Protein AF-A0A8C4GJL9-F1 (afdb_monomer_lite)

Secondary structure (DSSP, 8-state):
-----EEEEEEEEEEEETTEEEEEEEEEEE---S-EEEE-TT--EEE--TT-S-S-GGGEEEEEEETTEEEEEEEETTEE-TTSTTGGGEEE-TTS-EEE-S--GGG-EEEEEEETTEEEEEEEEEEEEEEE---GGGGSTT-EEEEEEEEE-SS-EEETTT-TT---EEE-TT--EE--SSEEEE-----------

Sequence (197 aa):
MTAIKNLKGVLLLTCLLLTGTYSCLFFIYSSSPLTETFVFPGVSTILPCTKLVSSDCSLIFWTFYKGGQVLYNLVNEGQVNADSDKASRMSITSNCFLSISDLRVEDAGSYVCLKQGDAITDVYLSLLTITSLSTITNLQPGGNLTLNCVLFTFYDAGSCKYSSGFNLNWANEDGTMLLKDILTIKLTKKTRQKFNK

Organism: Dicentrarchus labrax (NCBI:txid13489)

Structure (mmCIF, N/CA/C/O backbone):
data_AF-A0A8C4GJL9-F1
#
_entry.id   AF-A0A8C4GJL9-F1
#
loop_
_atom_site.group_PDB
_atom_site.id
_atom_site.type_symbol
_atom_site.label_atom_id
_atom_site.label_alt_id
_atom_site.label_comp_id
_atom_site.label_asym_id
_atom_site.label_entity_id
_atom_site.label_seq_id
_atom_site.pdbx_PDB_ins_code
_atom_site.Cartn_x
_atom_site.Cartn_y
_atom_site.Cartn_z
_atom_site.occupancy
_atom_site.B_iso_or_equiv
_atom_site.auth_seq_id
_atom_site.auth_comp_id
_atom_site.auth_asym_id
_atom_site.auth_atom_id
_atom_site.pdbx_PDB_model_num
ATOM 1 N N . MET A 1 1 ? 17.810 5.327 21.552 1.00 31.02 1 MET A N 1
ATOM 2 C CA . MET A 1 1 ? 17.431 5.808 20.208 1.00 31.02 1 MET A CA 1
ATOM 3 C C . MET A 1 1 ? 15.924 6.012 20.206 1.00 31.02 1 MET A C 1
ATOM 5 O O . MET A 1 1 ? 15.185 5.039 20.265 1.00 31.02 1 MET A O 1
ATOM 9 N N . THR A 1 2 ? 15.470 7.256 20.319 1.00 32.19 2 THR A N 1
ATOM 10 C CA . THR A 1 2 ? 14.049 7.608 20.457 1.00 32.19 2 THR A CA 1
ATOM 11 C C . THR A 1 2 ? 13.384 7.457 19.092 1.00 32.19 2 THR A C 1
ATOM 13 O O . THR A 1 2 ? 13.736 8.178 18.163 1.00 32.19 2 THR A O 1
ATOM 16 N N . ALA A 1 3 ? 12.479 6.491 18.937 1.00 41.44 3 ALA A N 1
ATOM 17 C CA . ALA A 1 3 ? 11.776 6.292 17.675 1.00 41.44 3 ALA A CA 1
ATOM 18 C C . ALA A 1 3 ? 10.871 7.507 17.403 1.00 41.44 3 ALA A C 1
ATOM 20 O O . ALA A 1 3 ? 9.948 7.784 18.174 1.00 41.44 3 ALA A O 1
ATOM 21 N N . ILE A 1 4 ? 11.170 8.263 16.344 1.00 47.09 4 ILE A N 1
ATOM 22 C CA . ILE A 1 4 ? 10.374 9.417 15.916 1.00 47.09 4 ILE A CA 1
ATOM 23 C C . ILE A 1 4 ? 9.014 8.887 15.448 1.00 47.09 4 ILE A C 1
ATOM 25 O O . ILE A 1 4 ? 8.935 8.103 14.505 1.00 47.09 4 ILE A O 1
ATOM 29 N N . LYS A 1 5 ? 7.944 9.282 16.143 1.00 52.97 5 LYS A N 1
ATOM 30 C CA . LYS A 1 5 ? 6.564 8.933 15.786 1.00 52.97 5 LYS A CA 1
ATOM 31 C C . LYS A 1 5 ? 6.067 9.939 14.755 1.00 52.97 5 LYS A C 1
ATOM 33 O O . LYS A 1 5 ? 5.919 11.113 15.078 1.00 52.97 5 LYS A O 1
ATOM 38 N N . ASN A 1 6 ? 5.800 9.487 13.536 1.00 54.09 6 ASN A N 1
ATOM 39 C CA . ASN A 1 6 ? 5.235 10.333 12.488 1.00 54.09 6 ASN A CA 1
ATOM 40 C C . ASN A 1 6 ? 3.714 10.158 12.458 1.00 54.09 6 ASN A C 1
ATOM 42 O O . ASN A 1 6 ? 3.219 9.030 12.522 1.00 54.09 6 ASN A O 1
ATOM 46 N N . LEU A 1 7 ? 2.971 11.265 12.373 1.00 53.62 7 LEU A N 1
ATOM 47 C CA . LEU A 1 7 ? 1.527 11.219 12.148 1.00 53.62 7 LEU A CA 1
ATOM 48 C C . LEU A 1 7 ? 1.280 10.690 10.733 1.00 53.62 7 LEU A C 1
ATOM 50 O O . LEU A 1 7 ? 1.748 11.288 9.765 1.00 53.62 7 LEU A O 1
ATOM 54 N N . LYS A 1 8 ? 0.575 9.566 10.614 1.00 63.66 8 LYS A N 1
ATOM 55 C CA . LYS A 1 8 ? 0.340 8.900 9.324 1.00 63.66 8 LYS A CA 1
ATOM 56 C C . LYS A 1 8 ? -1.128 8.900 8.906 1.00 63.66 8 LYS A C 1
ATOM 58 O O . LYS A 1 8 ? -1.404 8.765 7.723 1.00 63.66 8 LYS A O 1
ATOM 63 N N . GLY A 1 9 ? -2.061 9.100 9.837 1.00 58.16 9 GLY A N 1
ATOM 64 C CA . GLY A 1 9 ? -3.483 9.181 9.515 1.00 58.16 9 GLY A CA 1
ATOM 65 C C . GLY A 1 9 ? -4.304 9.878 10.593 1.00 58.16 9 GLY A C 1
ATOM 66 O O . GLY A 1 9 ? -3.967 9.833 11.778 1.00 58.16 9 GLY A O 1
ATOM 67 N N . VAL A 1 10 ? -5.391 10.516 10.161 1.00 56.09 10 VAL A N 1
ATOM 68 C CA . VAL A 1 10 ? -6.397 11.148 11.021 1.00 56.09 10 VAL A CA 1
ATOM 69 C C . VAL A 1 10 ? -7.742 10.517 10.697 1.00 56.09 10 VAL A C 1
ATOM 71 O O . VAL A 1 10 ? -8.150 10.507 9.537 1.00 56.09 10 VAL A O 1
ATOM 74 N N . LEU A 1 11 ? -8.431 10.002 11.710 1.00 59.06 11 LEU A N 1
ATOM 75 C CA . LEU A 1 11 ? -9.799 9.523 11.583 1.00 59.06 11 LEU A CA 1
ATOM 76 C C . LEU A 1 11 ? -10.746 10.495 12.287 1.00 59.06 11 LEU A C 1
ATOM 78 O O . LEU A 1 11 ? -10.607 10.757 13.481 1.00 59.06 11 LEU A O 1
ATOM 82 N N . LEU A 1 12 ? -11.724 11.001 11.540 1.00 54.28 12 LEU A N 1
ATOM 83 C CA . LEU A 1 12 ? -12.811 11.825 12.054 1.00 54.28 12 LEU A CA 1
ATOM 84 C C . LEU A 1 12 ? -14.050 10.939 12.227 1.00 54.28 12 LEU A C 1
ATOM 86 O O . LEU A 1 12 ? -14.688 10.581 11.239 1.00 54.28 12 LEU A O 1
ATOM 90 N N . LEU A 1 13 ? -14.402 10.573 13.461 1.00 55.44 13 LEU A N 1
ATOM 91 C CA . LEU A 1 13 ? -15.679 9.908 13.728 1.00 55.44 13 LEU A CA 1
ATOM 92 C C . LEU A 1 13 ? -16.730 10.961 14.079 1.00 55.44 13 LEU A C 1
ATOM 94 O O . LEU A 1 13 ? -16.714 11.514 15.178 1.00 55.44 13 LEU A O 1
ATOM 98 N N . THR A 1 14 ? -17.659 11.225 13.163 1.00 53.19 14 THR A N 1
ATOM 99 C CA . THR A 1 14 ? -18.826 12.070 13.429 1.00 53.19 14 THR A CA 1
ATOM 100 C C . THR A 1 14 ? -19.971 11.210 13.969 1.00 53.19 14 THR A C 1
ATOM 102 O O . THR A 1 14 ? -20.509 10.340 13.292 1.00 53.19 14 THR A O 1
ATOM 105 N N . CYS A 1 15 ? -20.354 11.437 15.222 1.00 52.09 15 CYS A N 1
ATOM 106 C CA . CYS A 1 15 ? -21.534 10.843 15.840 1.00 52.09 15 CYS A CA 1
ATOM 107 C C . CYS A 1 15 ? -22.660 11.881 15.887 1.00 52.09 15 CYS A C 1
ATOM 109 O O . CYS A 1 15 ? -22.545 12.917 16.546 1.00 52.09 15 CYS A O 1
ATOM 111 N N . LEU A 1 16 ? -23.772 11.597 15.207 1.00 44.94 16 LEU A N 1
ATOM 112 C CA . LEU A 1 16 ? -25.021 12.339 15.380 1.00 44.94 16 LEU A CA 1
ATOM 113 C C . LEU A 1 16 ? -25.715 11.849 16.651 1.00 44.94 16 LEU A C 1
ATOM 115 O O . LEU A 1 16 ? -26.208 10.724 16.702 1.00 44.94 16 LEU A O 1
ATOM 119 N N . LEU A 1 17 ? -25.759 12.698 17.674 1.00 50.06 17 LEU A N 1
ATOM 120 C CA . LEU A 1 17 ? -26.554 12.466 18.873 1.00 50.06 17 LEU A CA 1
ATOM 121 C C . LEU A 1 17 ? -27.772 13.383 18.874 1.00 50.06 17 LEU A C 1
ATOM 123 O O . LEU A 1 17 ? -27.761 14.460 18.281 1.00 50.06 17 LEU A O 1
ATOM 127 N N . LEU A 1 18 ? -28.812 12.986 19.612 1.00 42.53 18 LEU A N 1
ATOM 128 C CA . LEU A 1 18 ? -30.034 13.779 19.813 1.00 42.53 18 LEU A CA 1
ATOM 129 C C . LEU A 1 18 ? -29.753 15.205 20.336 1.00 42.53 18 LEU A C 1
ATOM 131 O O . LEU A 1 18 ? -30.598 16.083 20.205 1.00 42.53 18 LEU A O 1
ATOM 135 N N . THR A 1 19 ? -28.570 15.452 20.914 1.00 47.12 19 THR A N 1
ATOM 136 C CA . THR A 1 19 ? -28.146 16.754 21.457 1.00 47.12 19 THR A CA 1
ATOM 137 C C . THR A 1 19 ? -27.149 17.523 20.576 1.00 47.12 19 THR A C 1
ATOM 139 O O . THR A 1 19 ? -26.687 18.587 20.994 1.00 47.12 19 THR A O 1
ATOM 142 N N . GLY A 1 20 ? -26.807 17.014 19.386 1.00 48.94 20 GLY A N 1
ATOM 143 C CA . GLY A 1 20 ? -25.896 17.649 18.425 1.00 48.94 20 GLY A CA 1
ATOM 144 C C . GLY A 1 20 ? -24.928 16.674 17.741 1.00 48.94 20 GLY A C 1
ATOM 145 O O . GLY A 1 20 ? -24.858 15.493 18.079 1.00 48.94 20 GLY A O 1
ATOM 146 N N . THR A 1 21 ? -24.163 17.180 16.772 1.00 47.81 21 THR A N 1
ATOM 147 C CA . THR A 1 21 ? -23.063 16.454 16.119 1.00 47.81 21 THR A CA 1
ATOM 148 C C . THR A 1 21 ? -21.814 16.511 16.993 1.00 47.81 21 THR A C 1
ATOM 150 O O . THR A 1 21 ? -21.308 17.598 17.276 1.00 47.81 21 THR A O 1
ATOM 153 N N . TYR A 1 22 ? -21.299 15.357 17.399 1.00 52.09 22 TYR A N 1
ATOM 154 C CA . TYR A 1 22 ? -20.033 15.241 18.116 1.00 52.09 22 TYR A CA 1
ATOM 155 C C . TYR A 1 22 ? -19.003 14.625 17.184 1.00 52.09 22 TYR A C 1
ATOM 157 O O . TYR A 1 22 ? -19.292 13.644 16.506 1.00 52.09 22 TYR A O 1
ATOM 165 N N . SER A 1 23 ? -17.813 15.207 17.138 1.00 47.44 23 SER A N 1
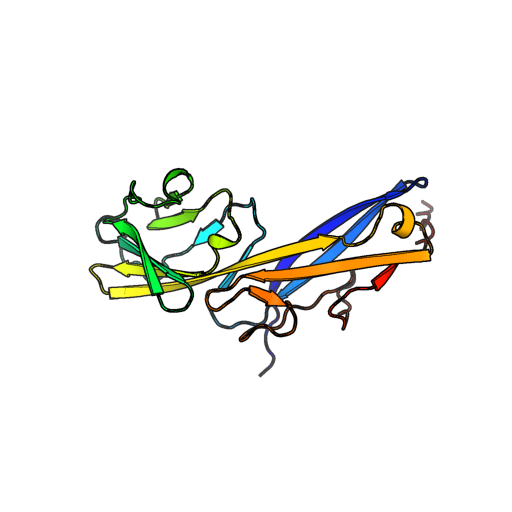ATOM 166 C CA . SER A 1 23 ? -16.697 14.654 16.387 1.00 47.44 23 SER A CA 1
ATOM 167 C C . SER A 1 23 ? -15.655 14.151 17.371 1.00 47.44 23 SER A C 1
ATOM 169 O O . SER A 1 23 ? -15.303 14.876 18.297 1.00 47.44 23 SER A O 1
ATOM 171 N N . CYS A 1 24 ? -15.179 12.925 17.188 1.00 54.16 24 CYS A N 1
ATOM 172 C CA . CYS A 1 24 ? -13.979 12.437 17.851 1.00 54.16 24 CYS A CA 1
ATOM 173 C C . CYS A 1 24 ? -12.870 12.346 16.807 1.00 54.16 24 CYS A C 1
ATOM 175 O O . CYS A 1 24 ? -12.999 11.608 15.827 1.00 54.16 24 CYS A O 1
ATOM 177 N N . LEU A 1 25 ? -11.799 13.112 17.011 1.00 53.53 25 LEU A N 1
ATOM 178 C CA . LEU A 1 25 ? -10.573 12.977 16.236 1.00 53.53 25 LEU A CA 1
ATOM 179 C C . LEU A 1 25 ? -9.686 11.912 16.873 1.00 53.53 25 LEU A C 1
ATOM 181 O O . LEU A 1 25 ? -9.328 12.013 18.047 1.00 53.53 25 LEU A O 1
ATOM 185 N N . PHE A 1 26 ? -9.313 10.914 16.078 1.00 56.38 26 PHE A N 1
ATOM 186 C CA . PHE A 1 26 ? -8.321 9.922 16.460 1.00 56.38 26 PHE A CA 1
ATOM 187 C C . PHE A 1 26 ? -7.114 10.015 15.543 1.00 56.38 26 PHE A C 1
ATOM 189 O O . PHE A 1 26 ? -7.230 9.968 14.316 1.00 56.38 26 PHE A O 1
ATOM 196 N N . PHE A 1 27 ? -5.948 10.132 16.164 1.00 58.38 27 PHE A N 1
ATOM 197 C CA . PHE A 1 27 ? -4.676 10.174 15.464 1.00 58.38 27 PHE A CA 1
ATOM 198 C C . PHE A 1 27 ? -4.004 8.815 15.472 1.00 58.38 27 PHE A C 1
ATOM 200 O O . PHE A 1 27 ? -4.066 8.074 16.456 1.00 58.38 27 PHE A O 1
ATOM 207 N N . ILE A 1 28 ? -3.340 8.527 14.359 1.00 58.25 28 ILE A N 1
ATOM 208 C CA . ILE A 1 28 ? -2.665 7.266 14.118 1.00 58.25 28 ILE A CA 1
ATOM 209 C C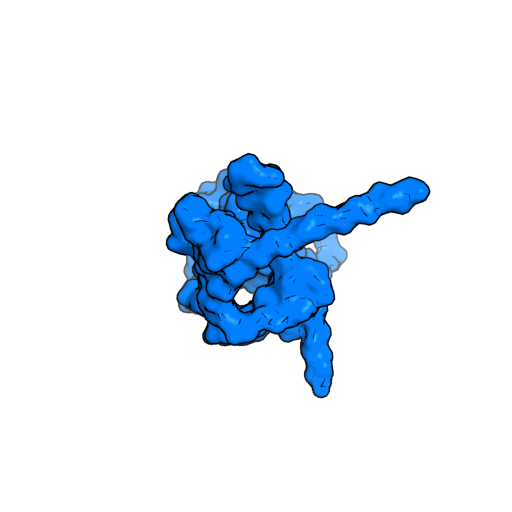 . ILE A 1 28 ? -1.208 7.556 13.787 1.00 58.25 28 ILE A C 1
ATOM 211 O O . ILE A 1 28 ? -0.892 8.250 12.814 1.00 58.25 28 ILE A O 1
ATOM 215 N N . TYR A 1 29 ? -0.324 7.014 14.617 1.00 58.59 29 TYR A N 1
ATOM 216 C CA . TYR A 1 29 ? 1.116 7.226 14.526 1.00 58.59 29 TYR A CA 1
ATOM 217 C C . TYR A 1 29 ? 1.836 5.924 14.194 1.00 58.59 29 TYR A C 1
ATOM 219 O O . TYR A 1 29 ? 1.485 4.878 14.741 1.00 58.59 29 TYR A O 1
ATOM 227 N N . SER A 1 30 ? 2.874 6.008 13.358 1.00 55.72 30 SER A N 1
ATOM 228 C CA . SER A 1 30 ? 3.825 4.914 13.128 1.00 55.72 30 SER A CA 1
ATOM 229 C C . SER A 1 30 ? 5.250 5.349 13.474 1.00 55.72 30 SER A C 1
ATOM 231 O O . SER A 1 30 ? 5.587 6.537 13.448 1.00 55.72 30 SER A O 1
ATOM 233 N N . SER A 1 31 ? 6.092 4.377 13.819 1.00 53.50 31 SER A N 1
ATOM 234 C CA . SER A 1 31 ? 7.498 4.583 14.181 1.00 53.50 31 SER A CA 1
ATOM 235 C C . SER A 1 31 ? 8.442 3.694 13.360 1.00 53.50 31 SER A C 1
ATOM 237 O O . SER A 1 31 ? 9.427 3.188 13.898 1.00 53.50 31 SER A O 1
ATOM 239 N N . SER A 1 32 ? 8.111 3.441 12.089 1.00 52.84 32 SER A N 1
ATOM 240 C CA . SER A 1 32 ? 8.874 2.560 11.198 1.00 52.84 32 SER A CA 1
ATOM 241 C C . SER A 1 32 ? 9.970 3.309 10.414 1.00 52.84 32 SER A C 1
ATOM 243 O O . SER A 1 32 ? 9.768 4.465 10.030 1.00 52.84 32 SER A O 1
ATOM 245 N N . PRO A 1 33 ? 11.140 2.678 10.177 1.00 48.16 33 PRO A N 1
ATOM 246 C CA . PRO A 1 33 ? 12.242 3.258 9.402 1.00 48.16 33 PRO A CA 1
ATOM 247 C C . PRO A 1 33 ? 12.167 2.971 7.888 1.00 48.16 33 PRO A C 1
ATOM 249 O O . PRO A 1 33 ? 13.004 3.471 7.141 1.00 48.16 33 PRO A O 1
ATOM 252 N N . LEU A 1 34 ? 11.210 2.153 7.431 1.00 57.72 34 LEU A N 1
ATOM 253 C CA . LEU A 1 34 ? 11.029 1.787 6.022 1.00 57.72 34 LEU A CA 1
ATOM 254 C C . LEU A 1 34 ? 10.235 2.860 5.253 1.00 57.72 34 LEU A C 1
ATOM 256 O O . LEU A 1 34 ? 9.502 3.653 5.850 1.00 57.72 34 LEU A O 1
ATOM 260 N N . THR A 1 35 ? 10.338 2.867 3.918 1.00 66.12 35 THR A N 1
ATOM 261 C CA . THR A 1 35 ? 9.448 3.612 3.004 1.00 66.12 35 THR A CA 1
ATOM 262 C C . THR A 1 35 ? 8.041 3.009 3.030 1.00 66.12 35 THR A C 1
ATOM 264 O O . THR A 1 35 ? 7.584 2.363 2.090 1.00 66.12 35 THR A O 1
ATOM 267 N N . GLU A 1 36 ? 7.364 3.198 4.160 1.00 69.75 36 GLU A N 1
ATOM 268 C CA . GLU A 1 36 ? 6.029 2.688 4.441 1.00 69.75 36 GLU A CA 1
ATOM 269 C C . GLU A 1 36 ? 4.961 3.764 4.260 1.00 69.75 36 GLU A C 1
ATOM 271 O O . GLU A 1 36 ? 5.013 4.867 4.838 1.00 69.75 36 GLU A O 1
ATOM 276 N N . THR A 1 37 ? 3.947 3.390 3.487 1.00 71.31 37 THR A N 1
ATOM 277 C CA . THR A 1 37 ? 2.762 4.201 3.227 1.00 71.31 37 THR A CA 1
ATOM 278 C C . THR A 1 37 ? 1.565 3.539 3.898 1.00 71.31 37 THR A C 1
ATOM 280 O O . THR A 1 37 ? 1.224 2.405 3.570 1.00 71.31 37 THR A O 1
ATOM 283 N N . PHE A 1 38 ? 0.946 4.249 4.845 1.00 70.31 38 PHE A N 1
ATOM 284 C CA . PHE A 1 38 ? -0.284 3.831 5.520 1.00 70.31 38 PHE A CA 1
ATOM 285 C C . PHE A 1 38 ? -1.452 4.609 4.940 1.00 70.31 38 PHE A C 1
ATOM 287 O O . PHE A 1 38 ? -1.436 5.839 4.945 1.00 70.31 38 PHE A O 1
ATOM 294 N N . VAL A 1 39 ? -2.456 3.896 4.450 1.00 76.62 39 VAL A N 1
ATOM 295 C CA . VAL A 1 39 ? -3.607 4.494 3.769 1.00 76.62 39 VAL A CA 1
ATOM 296 C C . VAL A 1 39 ? -4.886 3.752 4.127 1.00 76.62 39 VAL A C 1
ATOM 298 O O . VAL A 1 39 ? -4.863 2.585 4.513 1.00 76.62 39 VAL A O 1
ATOM 301 N N . PHE A 1 40 ? -6.011 4.449 4.029 1.00 80.06 40 PHE A N 1
ATOM 302 C CA . PHE A 1 40 ? -7.330 3.848 4.203 1.00 80.06 40 PHE A CA 1
ATOM 303 C C . PHE A 1 40 ? -7.833 3.291 2.864 1.00 80.06 40 PHE A C 1
ATOM 305 O O . PHE A 1 40 ? -7.497 3.850 1.821 1.00 80.06 40 PHE A O 1
ATOM 312 N N . PRO A 1 41 ? -8.652 2.229 2.847 1.00 83.56 41 PRO A N 1
ATOM 313 C CA . PRO A 1 41 ? -9.327 1.815 1.623 1.00 83.56 41 PRO A CA 1
ATOM 314 C C . PRO A 1 41 ? -10.168 2.942 1.007 1.00 83.56 41 PRO A C 1
ATOM 316 O O . PRO A 1 41 ? -10.665 3.820 1.715 1.00 83.56 41 PRO A O 1
ATOM 319 N N . GLY A 1 42 ? -10.334 2.905 -0.312 1.00 85.31 42 GLY A N 1
ATOM 320 C CA . GLY A 1 42 ? -11.086 3.880 -1.102 1.00 85.31 42 GLY A CA 1
ATOM 321 C C . GLY A 1 42 ? -10.338 5.185 -1.392 1.00 85.31 42 GLY A C 1
ATOM 322 O O . GLY A 1 42 ? -10.817 5.989 -2.189 1.00 85.31 42 GLY A O 1
ATOM 323 N N . VAL A 1 43 ? -9.164 5.416 -0.790 1.00 86.75 43 VAL A N 1
ATOM 324 C CA . VAL A 1 43 ? -8.325 6.586 -1.109 1.00 86.75 43 VAL A CA 1
ATOM 325 C C . VAL A 1 43 ? -7.354 6.276 -2.250 1.00 86.75 43 VAL A C 1
ATOM 327 O O . VAL A 1 43 ? -7.132 5.117 -2.598 1.00 86.75 43 VAL A O 1
ATOM 330 N N . SER A 1 44 ? -6.750 7.320 -2.816 1.00 90.19 44 SER A N 1
ATOM 331 C CA . SER A 1 44 ? -5.671 7.202 -3.803 1.00 90.19 44 SER A CA 1
ATOM 332 C C . SER A 1 44 ? -4.315 7.490 -3.163 1.00 90.19 44 SER A C 1
ATOM 334 O O . SER A 1 44 ? -4.220 8.292 -2.233 1.00 90.19 44 SER A O 1
ATOM 336 N N . THR A 1 45 ? -3.254 6.875 -3.680 1.00 89.88 45 THR A N 1
ATOM 337 C CA . THR A 1 45 ? -1.876 7.104 -3.231 1.00 89.88 45 THR A CA 1
ATOM 338 C C . THR A 1 45 ? -0.900 7.150 -4.401 1.00 89.88 45 THR A C 1
ATOM 340 O O . THR A 1 45 ? -1.187 6.634 -5.481 1.00 89.88 45 THR A O 1
ATOM 343 N N . ILE A 1 46 ? 0.271 7.742 -4.168 1.00 92.62 46 ILE A N 1
ATOM 344 C CA . ILE A 1 46 ? 1.388 7.771 -5.113 1.00 92.62 46 ILE A CA 1
ATOM 345 C C . ILE A 1 46 ? 2.594 7.124 -4.435 1.00 92.62 46 ILE A C 1
ATOM 347 O O . ILE A 1 46 ? 3.080 7.612 -3.414 1.00 92.62 46 ILE A O 1
ATOM 351 N N . LEU A 1 47 ? 3.078 6.027 -5.011 1.00 92.81 47 LEU A N 1
ATOM 352 C CA . LEU A 1 47 ? 4.248 5.296 -4.547 1.00 92.81 47 LEU A CA 1
ATOM 353 C C . LEU A 1 47 ? 5.492 5.840 -5.259 1.00 92.81 47 LEU A C 1
ATOM 355 O O . LEU A 1 47 ? 5.575 5.785 -6.492 1.00 92.81 47 LEU A O 1
ATOM 359 N N . PRO A 1 48 ? 6.456 6.397 -4.512 1.00 90.56 48 PRO A N 1
ATOM 360 C CA . PRO A 1 48 ? 7.587 7.072 -5.118 1.00 90.56 48 PRO A CA 1
ATOM 361 C C . PRO A 1 48 ? 8.637 6.069 -5.609 1.00 90.56 48 PRO A C 1
ATOM 363 O O . PRO A 1 48 ? 8.884 5.044 -4.978 1.00 90.56 48 PRO A O 1
ATOM 366 N N . CYS A 1 49 ? 9.317 6.419 -6.700 1.00 89.75 49 CYS A N 1
ATOM 367 C CA . CYS A 1 49 ? 10.518 5.736 -7.176 1.00 89.75 49 CYS A CA 1
ATOM 368 C C . CYS A 1 49 ? 11.692 6.723 -7.094 1.00 89.75 49 CYS A C 1
ATOM 370 O O . CYS A 1 49 ? 11.934 7.511 -8.002 1.00 89.75 49 CYS A O 1
ATOM 372 N N . THR A 1 50 ? 12.356 6.790 -5.938 1.00 78.69 50 THR A N 1
ATOM 373 C CA . THR A 1 50 ? 13.148 7.971 -5.533 1.00 78.69 50 THR A CA 1
ATOM 374 C C . THR A 1 50 ? 14.593 7.981 -6.020 1.00 78.69 50 THR A C 1
ATOM 376 O O . THR A 1 50 ? 15.240 9.022 -5.955 1.00 78.69 50 THR A O 1
ATOM 379 N N . LYS A 1 51 ? 15.116 6.857 -6.521 1.00 75.50 51 LYS A N 1
ATOM 380 C CA . LYS A 1 51 ? 16.508 6.750 -7.008 1.00 75.50 51 LYS A CA 1
ATOM 381 C C . LYS A 1 51 ? 16.637 6.902 -8.527 1.00 75.50 51 LYS A C 1
ATOM 383 O O . LYS A 1 51 ? 17.574 6.391 -9.139 1.00 75.50 51 LYS A O 1
ATOM 388 N N . LEU A 1 52 ? 15.677 7.583 -9.143 1.00 72.69 52 LEU A N 1
ATOM 389 C CA . LEU A 1 52 ? 15.691 7.877 -10.569 1.00 72.69 52 LEU A CA 1
ATOM 390 C C . LEU A 1 52 ? 16.761 8.918 -10.902 1.00 72.69 52 LEU A C 1
ATOM 392 O O . LEU A 1 52 ? 16.878 9.949 -10.249 1.00 72.69 52 LEU A O 1
ATOM 396 N N . VAL A 1 53 ? 17.523 8.636 -11.959 1.00 66.38 53 VAL A N 1
ATOM 397 C CA . VAL A 1 53 ? 18.538 9.551 -12.514 1.00 66.38 53 VAL A CA 1
ATOM 398 C C . VAL A 1 53 ? 17.984 10.327 -13.722 1.00 66.38 53 VAL A C 1
ATOM 400 O O . VAL A 1 53 ? 18.555 11.331 -14.126 1.00 66.38 53 VAL A O 1
ATOM 403 N N . SER A 1 54 ? 16.861 9.880 -14.296 1.00 71.19 54 SER A N 1
ATOM 404 C CA . SER A 1 54 ? 16.207 10.464 -15.475 1.00 71.19 54 SER A CA 1
ATOM 405 C C . SER A 1 54 ? 14.684 10.405 -15.321 1.00 71.19 54 SER A C 1
ATOM 407 O O . SER A 1 54 ? 14.178 9.516 -14.636 1.00 71.19 54 SER A O 1
ATOM 409 N N . SER A 1 55 ? 13.971 11.333 -15.967 1.00 72.81 55 SER A N 1
ATOM 410 C CA . SER A 1 55 ? 12.502 11.372 -16.061 1.00 72.81 55 SER A CA 1
ATOM 411 C C . SER A 1 55 ? 11.935 10.480 -17.173 1.00 72.81 55 SER A C 1
ATOM 413 O O . SER A 1 55 ? 10.727 10.464 -17.384 1.00 72.81 55 SER A O 1
ATOM 415 N N . ASP A 1 56 ? 12.788 9.773 -17.919 1.00 84.38 56 ASP A N 1
ATOM 416 C CA . ASP A 1 56 ? 12.339 8.787 -18.898 1.00 84.38 56 ASP A CA 1
ATOM 417 C C . ASP A 1 56 ? 11.887 7.497 -18.197 1.00 84.38 56 ASP A C 1
ATOM 419 O O . ASP A 1 56 ? 12.693 6.771 -17.606 1.00 84.38 56 ASP A O 1
ATOM 423 N N . CYS A 1 57 ? 10.585 7.221 -18.275 1.00 89.94 57 CYS A N 1
ATOM 424 C CA . CYS A 1 57 ? 9.975 6.046 -17.667 1.00 89.94 57 CYS A CA 1
ATOM 425 C C . CYS A 1 57 ? 10.103 4.781 -18.525 1.00 89.94 57 CYS A C 1
ATOM 427 O O . CYS A 1 57 ? 9.754 3.713 -18.028 1.00 89.94 57 CYS A O 1
ATOM 429 N N . SER A 1 58 ? 10.637 4.857 -19.752 1.00 90.38 58 SER A N 1
ATOM 430 C CA . SER A 1 58 ? 10.800 3.704 -20.659 1.00 90.38 58 SER A CA 1
ATOM 431 C C . SER A 1 58 ? 11.639 2.568 -20.066 1.00 90.38 58 SER A C 1
ATOM 433 O O . SER A 1 58 ? 11.523 1.418 -20.464 1.00 90.38 58 SER A O 1
ATOM 435 N N . LEU A 1 59 ? 12.473 2.868 -19.071 1.00 89.19 59 LEU A N 1
ATOM 436 C CA . LEU A 1 59 ? 13.324 1.889 -18.395 1.00 89.19 59 LEU A CA 1
ATOM 437 C C . LEU A 1 59 ? 12.738 1.380 -17.075 1.00 89.19 59 LEU A C 1
ATOM 439 O O . LEU A 1 59 ? 13.414 0.624 -16.369 1.00 89.19 59 LEU A O 1
ATOM 443 N N . ILE A 1 60 ? 11.537 1.836 -16.711 1.00 91.50 60 ILE A N 1
ATOM 444 C CA . ILE A 1 60 ? 10.946 1.635 -15.391 1.00 91.50 60 ILE A CA 1
ATOM 445 C C . ILE A 1 60 ? 9.919 0.523 -15.404 1.00 91.50 60 ILE A C 1
ATOM 447 O O . ILE A 1 60 ? 8.988 0.500 -16.208 1.00 91.50 60 ILE A O 1
ATOM 451 N N . PHE A 1 61 ? 10.079 -0.365 -14.433 1.00 93.12 61 PHE A N 1
ATOM 452 C CA . PHE A 1 61 ? 9.193 -1.483 -14.181 1.00 93.12 61 PHE A CA 1
ATOM 453 C C . PHE A 1 61 ? 8.685 -1.407 -12.748 1.00 93.12 61 PHE A C 1
ATOM 455 O O . PHE A 1 61 ? 9.384 -0.924 -11.853 1.00 93.12 61 PHE A O 1
ATOM 462 N N . TRP A 1 62 ? 7.478 -1.915 -12.529 1.00 94.50 62 TRP A N 1
ATOM 463 C CA . TRP A 1 62 ? 6.939 -2.114 -11.190 1.00 94.50 62 TRP A CA 1
ATOM 464 C C . TRP A 1 62 ? 6.487 -3.552 -11.017 1.00 94.50 62 TRP A C 1
ATOM 466 O O . TRP A 1 62 ? 5.684 -4.056 -11.806 1.00 94.50 62 TRP A O 1
ATOM 476 N N . THR A 1 63 ? 6.943 -4.179 -9.940 1.00 93.56 63 THR A N 1
ATOM 477 C CA . THR A 1 63 ? 6.543 -5.535 -9.562 1.00 93.56 63 THR A CA 1
ATOM 478 C C . THR A 1 63 ? 5.869 -5.508 -8.199 1.00 93.56 63 THR A C 1
ATOM 480 O O . THR A 1 63 ? 6.322 -4.825 -7.278 1.00 93.56 63 THR A O 1
ATOM 483 N N . PHE A 1 64 ? 4.769 -6.249 -8.077 1.00 93.38 64 PHE A N 1
ATOM 484 C CA . PHE A 1 64 ? 4.016 -6.388 -6.836 1.00 93.38 64 PHE A CA 1
ATOM 485 C C . PHE A 1 64 ? 4.251 -7.745 -6.184 1.00 93.38 64 PHE A C 1
ATOM 487 O O . PHE A 1 64 ? 4.133 -8.792 -6.831 1.00 93.38 64 PHE A O 1
ATOM 494 N N . TYR A 1 65 ? 4.510 -7.709 -4.881 1.00 90.00 65 TYR A N 1
ATOM 495 C CA . TYR A 1 65 ? 4.728 -8.878 -4.047 1.00 90.00 65 TYR A CA 1
ATOM 496 C C . TYR A 1 65 ? 3.737 -8.913 -2.888 1.00 90.00 65 TYR A C 1
ATOM 498 O O . TYR A 1 65 ? 3.447 -7.890 -2.258 1.00 90.00 65 TYR A O 1
ATOM 506 N N . LYS A 1 66 ? 3.289 -10.121 -2.540 1.00 86.19 66 LYS A N 1
ATOM 507 C CA . LYS A 1 66 ? 2.472 -10.375 -1.347 1.00 86.19 66 LYS A CA 1
ATOM 508 C C . LYS A 1 66 ? 2.813 -11.729 -0.749 1.00 86.19 66 LYS A C 1
ATOM 510 O O . LYS A 1 66 ? 2.929 -12.704 -1.486 1.00 86.19 66 LYS A O 1
ATOM 515 N N . GLY A 1 67 ? 2.999 -11.795 0.569 1.00 80.62 67 GLY A N 1
ATOM 516 C CA . GLY A 1 67 ? 3.321 -13.047 1.261 1.00 80.62 67 GLY A CA 1
ATOM 517 C C . GLY A 1 67 ? 4.561 -13.758 0.701 1.00 80.62 67 GLY A C 1
ATOM 518 O O . GLY A 1 67 ? 4.604 -14.983 0.669 1.00 80.62 67 GLY A O 1
ATOM 519 N N . GLY A 1 68 ? 5.540 -13.004 0.185 1.00 71.69 68 GLY A N 1
ATOM 520 C CA . GLY A 1 68 ? 6.746 -13.557 -0.447 1.00 71.69 68 GLY A CA 1
ATOM 521 C C . GLY A 1 68 ? 6.565 -14.099 -1.872 1.00 71.69 68 GLY A C 1
ATOM 522 O O . GLY A 1 68 ? 7.532 -14.591 -2.448 1.00 71.69 68 GLY A O 1
ATOM 523 N N . GLN A 1 69 ? 5.373 -14.001 -2.463 1.00 79.06 69 GLN A N 1
ATOM 524 C CA . GLN A 1 69 ? 5.119 -14.397 -3.849 1.00 79.06 69 GLN A CA 1
ATOM 525 C C . GLN A 1 69 ? 5.171 -13.179 -4.777 1.00 79.06 69 GLN A C 1
ATOM 527 O O . GLN A 1 69 ? 4.579 -12.140 -4.471 1.00 79.06 69 GLN A O 1
ATOM 532 N N . VAL A 1 70 ? 5.863 -13.318 -5.915 1.00 79.06 70 VAL A N 1
ATOM 533 C CA . VAL A 1 70 ? 5.732 -12.388 -7.048 1.00 79.06 70 VAL A CA 1
ATOM 534 C C . VAL A 1 70 ? 4.347 -12.617 -7.616 1.00 79.06 70 VAL A C 1
ATOM 536 O O . VAL A 1 70 ? 4.076 -13.701 -8.132 1.00 79.06 70 VAL A O 1
ATOM 539 N N . LEU A 1 71 ? 3.471 -11.627 -7.500 1.00 73.69 71 LEU A N 1
ATOM 540 C CA . LEU A 1 71 ? 2.128 -11.784 -8.027 1.00 73.69 71 LEU A CA 1
ATOM 541 C C . LEU A 1 71 ? 2.044 -11.250 -9.453 1.00 73.69 71 LEU A C 1
ATOM 543 O O . LEU A 1 71 ? 1.599 -12.012 -10.298 1.00 73.69 71 LEU A O 1
ATOM 547 N N . TYR A 1 72 ? 2.531 -10.041 -9.776 1.00 70.75 72 TYR A N 1
ATOM 548 C CA . TYR A 1 72 ? 2.415 -9.497 -11.144 1.00 70.75 72 TYR A CA 1
ATOM 549 C C . TYR A 1 72 ? 3.428 -8.376 -11.459 1.00 70.75 72 TYR A C 1
ATOM 551 O O . TYR A 1 72 ? 3.793 -7.592 -10.577 1.00 70.75 72 TYR A O 1
ATOM 559 N N . ASN A 1 73 ? 3.812 -8.252 -12.740 1.00 86.25 73 ASN A N 1
ATOM 560 C CA . ASN A 1 73 ? 4.443 -7.049 -13.306 1.00 86.25 73 ASN A CA 1
ATOM 561 C C . ASN A 1 73 ? 3.348 -6.022 -13.619 1.00 86.25 73 ASN A C 1
ATOM 563 O O . ASN A 1 73 ? 2.608 -6.171 -14.594 1.00 86.25 73 ASN A O 1
ATOM 567 N N . LEU A 1 74 ? 3.228 -5.011 -12.762 1.00 93.56 74 LEU A N 1
ATOM 568 C CA . LEU A 1 74 ? 2.192 -3.979 -12.829 1.00 93.56 74 LEU A CA 1
ATOM 569 C C . LEU A 1 74 ? 2.456 -2.953 -13.928 1.00 93.56 74 LEU A C 1
ATOM 571 O O . LEU A 1 74 ? 1.523 -2.411 -14.513 1.00 93.56 74 LEU A O 1
ATOM 575 N N . VAL A 1 75 ? 3.729 -2.652 -14.170 1.00 93.94 75 VAL A N 1
ATOM 576 C CA . VAL A 1 75 ? 4.171 -1.643 -15.133 1.00 93.94 75 VAL A CA 1
ATOM 577 C C . VAL A 1 75 ? 5.382 -2.193 -15.861 1.00 93.94 75 VAL A C 1
ATOM 579 O O . VAL A 1 75 ? 6.317 -2.663 -15.211 1.00 93.94 75 VAL A O 1
ATOM 582 N N . ASN A 1 76 ? 5.369 -2.096 -17.186 1.00 93.25 76 ASN A N 1
ATOM 583 C CA . ASN A 1 76 ? 6.487 -2.437 -18.053 1.00 93.25 76 ASN A CA 1
ATOM 584 C C . ASN A 1 76 ? 6.859 -1.206 -18.873 1.00 93.25 76 ASN A C 1
ATOM 586 O O . ASN A 1 76 ? 5.994 -0.622 -19.522 1.00 93.25 76 ASN A O 1
ATOM 590 N N . GLU A 1 77 ? 8.128 -0.808 -18.821 1.00 92.25 77 GLU A N 1
ATOM 591 C CA . GLU A 1 77 ? 8.655 0.318 -19.605 1.00 92.25 77 GLU A CA 1
ATOM 592 C C . GLU A 1 77 ? 7.827 1.609 -19.441 1.00 92.25 77 GLU A C 1
ATOM 594 O O . GLU A 1 77 ? 7.522 2.331 -20.391 1.00 92.25 77 GLU A O 1
ATOM 599 N N . GLY A 1 78 ? 7.403 1.883 -18.204 1.00 91.69 78 GLY A N 1
ATOM 600 C CA . GLY A 1 78 ? 6.611 3.066 -17.859 1.00 91.69 78 GLY A CA 1
ATOM 601 C C . GLY A 1 78 ? 5.134 2.992 -18.251 1.00 91.69 78 GLY A C 1
ATOM 602 O O . GLY A 1 78 ? 4.403 3.957 -18.024 1.00 91.69 78 GLY A O 1
ATOM 603 N N . GLN A 1 79 ? 4.668 1.864 -18.788 1.00 94.56 79 GLN A N 1
ATOM 604 C CA . GLN A 1 79 ? 3.271 1.643 -19.154 1.00 94.56 79 GLN A CA 1
ATOM 605 C C . GLN A 1 79 ? 2.617 0.622 -18.228 1.00 94.56 79 GLN A C 1
ATOM 607 O O . GLN A 1 79 ? 3.176 -0.437 -17.950 1.00 94.56 79 GLN A O 1
ATOM 612 N N . VAL A 1 80 ? 1.418 0.944 -17.740 1.00 95.75 80 VAL A N 1
ATOM 613 C CA . VAL A 1 80 ? 0.631 0.021 -16.915 1.00 95.75 80 VAL A CA 1
ATOM 614 C C . VAL A 1 80 ? 0.278 -1.209 -17.745 1.00 95.75 80 VAL A C 1
ATOM 616 O O . VAL A 1 80 ? -0.227 -1.092 -18.861 1.00 95.75 80 VAL A O 1
ATOM 619 N N . ASN A 1 81 ? 0.536 -2.388 -17.190 1.00 94.12 81 ASN A N 1
ATOM 620 C CA . ASN A 1 81 ? 0.192 -3.650 -17.816 1.00 94.12 81 ASN A CA 1
ATOM 621 C C . ASN A 1 81 ? -1.330 -3.849 -17.785 1.00 94.12 81 ASN A C 1
ATOM 623 O O . ASN A 1 81 ? -1.916 -3.956 -16.708 1.00 94.12 81 ASN A O 1
ATOM 627 N N . ALA A 1 82 ? -1.956 -3.918 -18.961 1.00 92.25 82 ALA A N 1
ATOM 628 C CA . ALA A 1 82 ? -3.403 -4.061 -19.105 1.00 92.25 82 ALA A CA 1
ATOM 629 C C . ALA A 1 82 ? -3.952 -5.373 -18.516 1.00 92.25 82 ALA A C 1
ATOM 631 O O . ALA A 1 82 ? -5.115 -5.412 -18.122 1.00 92.25 82 ALA A O 1
ATOM 632 N N . ASP A 1 83 ? -3.115 -6.409 -18.404 1.00 90.19 83 ASP A N 1
ATOM 633 C CA . ASP A 1 83 ? -3.503 -7.707 -17.844 1.00 90.19 83 ASP A CA 1
ATOM 634 C C . ASP A 1 83 ? -3.522 -7.714 -16.307 1.00 90.19 83 ASP A C 1
ATOM 636 O O . ASP A 1 83 ? -3.960 -8.687 -15.690 1.00 90.19 83 ASP A O 1
ATOM 640 N N . SER A 1 84 ? -3.045 -6.646 -15.656 1.00 88.88 84 SER A N 1
ATOM 641 C CA . SER A 1 84 ? -3.150 -6.529 -14.204 1.00 88.88 84 SER A CA 1
ATOM 642 C C . SER A 1 84 ? -4.609 -6.347 -13.781 1.00 88.88 84 SER A C 1
ATOM 644 O O . SER A 1 84 ? -5.323 -5.472 -14.267 1.00 88.88 84 SER A O 1
ATOM 646 N N . ASP A 1 85 ? -5.013 -7.091 -12.754 1.00 88.44 85 ASP A N 1
ATOM 647 C CA . ASP A 1 85 ? -6.284 -6.948 -12.032 1.00 88.44 85 ASP A CA 1
ATOM 648 C C . ASP A 1 85 ? -6.540 -5.529 -11.479 1.00 88.44 85 ASP A C 1
ATOM 650 O O . ASP A 1 85 ? -7.675 -5.163 -11.165 1.00 88.44 85 ASP A O 1
ATOM 654 N N . LYS A 1 86 ? -5.486 -4.714 -11.370 1.00 89.75 86 LYS A N 1
ATOM 655 C CA . LYS A 1 86 ? -5.514 -3.341 -10.849 1.00 89.75 86 LYS A CA 1
ATOM 656 C C . LYS A 1 86 ? -5.313 -2.285 -11.937 1.00 89.75 86 LYS A C 1
ATOM 658 O O . LYS A 1 86 ? -5.347 -1.095 -11.618 1.00 89.75 86 LYS A O 1
ATOM 663 N N . ALA A 1 87 ? -5.136 -2.684 -13.200 1.00 93.81 87 ALA A N 1
ATOM 664 C CA . ALA A 1 87 ? -4.758 -1.796 -14.302 1.00 93.81 87 ALA A CA 1
ATOM 665 C C . ALA A 1 87 ? -5.682 -0.578 -14.435 1.00 93.81 87 ALA A C 1
ATOM 667 O O . ALA A 1 87 ? -5.211 0.550 -14.564 1.00 93.81 87 ALA A O 1
ATOM 668 N N . SER A 1 88 ? -6.998 -0.778 -14.306 1.00 96.19 88 SER A N 1
ATOM 669 C CA . SER A 1 88 ? -7.997 0.294 -14.435 1.00 96.19 88 SER A CA 1
ATOM 670 C C . SER A 1 88 ? -7.894 1.384 -13.363 1.00 96.19 88 SER A C 1
ATOM 672 O O . SER A 1 88 ? -8.507 2.440 -13.506 1.00 96.19 88 SER A O 1
ATOM 674 N N . ARG A 1 89 ? -7.168 1.125 -12.270 1.00 96.12 89 ARG A N 1
ATOM 675 C CA . ARG A 1 89 ? -6.973 2.043 -11.142 1.00 96.12 89 ARG A CA 1
ATOM 676 C C . ARG A 1 89 ? -5.549 2.590 -11.059 1.00 96.12 89 ARG A C 1
ATOM 678 O O . ARG A 1 89 ? -5.276 3.389 -10.159 1.00 96.12 89 ARG A O 1
ATOM 685 N N . MET A 1 90 ? -4.655 2.163 -11.951 1.00 95.50 90 MET A N 1
ATOM 686 C CA . MET A 1 90 ? -3.236 2.503 -11.928 1.00 95.50 90 MET A CA 1
ATOM 687 C C . MET A 1 90 ? -2.869 3.506 -13.017 1.00 95.50 90 MET A C 1
ATOM 689 O O . MET A 1 90 ? -3.412 3.494 -14.119 1.00 95.50 90 MET A O 1
ATOM 693 N N . SER A 1 91 ? -1.897 4.359 -12.718 1.00 95.75 91 SER A N 1
ATOM 694 C CA . SER A 1 91 ? -1.261 5.223 -13.708 1.00 95.75 91 SER A CA 1
ATOM 695 C C . SER A 1 91 ? 0.181 5.530 -13.324 1.00 95.75 91 SER A C 1
ATOM 697 O O . SER A 1 91 ? 0.564 5.459 -12.155 1.00 95.75 91 SER A O 1
ATOM 699 N N . ILE A 1 92 ? 0.992 5.880 -14.320 1.00 94.50 92 ILE A N 1
ATOM 700 C CA . ILE A 1 92 ? 2.343 6.393 -14.107 1.00 94.50 92 ILE A CA 1
ATOM 701 C C . ILE A 1 92 ? 2.319 7.916 -14.205 1.00 94.50 92 ILE A C 1
ATOM 703 O O . ILE A 1 92 ? 1.794 8.493 -15.156 1.00 94.50 92 ILE A O 1
ATOM 707 N N . THR A 1 93 ? 2.873 8.573 -13.190 1.00 93.00 93 THR A N 1
ATOM 708 C CA . THR A 1 93 ? 3.059 10.031 -13.191 1.00 93.00 93 THR A CA 1
ATOM 709 C C . THR A 1 93 ? 4.224 10.433 -14.101 1.00 93.00 93 THR A C 1
ATOM 711 O O . THR A 1 93 ? 5.074 9.611 -14.436 1.00 93.00 93 THR A O 1
ATOM 714 N N . SER A 1 94 ? 4.344 11.724 -14.428 1.00 88.94 94 SER A N 1
ATOM 715 C CA . SER A 1 94 ? 5.475 12.256 -15.211 1.00 88.94 94 SER A CA 1
ATOM 716 C C . SER A 1 94 ? 6.852 12.024 -14.574 1.00 88.94 94 SER A C 1
ATOM 718 O O . SER A 1 94 ? 7.862 12.109 -15.259 1.00 88.94 94 SER A O 1
ATOM 720 N N . ASN A 1 95 ? 6.896 11.741 -13.268 1.00 89.12 95 ASN A N 1
ATOM 721 C CA . ASN A 1 95 ? 8.118 11.436 -12.520 1.00 89.12 95 ASN A CA 1
ATOM 722 C C . ASN A 1 95 ? 8.321 9.920 -12.330 1.00 89.12 95 ASN A C 1
ATOM 724 O O . ASN A 1 95 ? 9.057 9.503 -11.441 1.00 89.12 95 ASN A O 1
ATOM 728 N N . CYS A 1 96 ? 7.624 9.089 -13.109 1.00 90.94 96 CYS A N 1
ATOM 729 C CA . CYS A 1 96 ? 7.663 7.625 -13.049 1.00 90.94 96 CYS A CA 1
ATOM 730 C C . CYS A 1 96 ? 7.198 7.011 -11.716 1.00 90.94 96 CYS A C 1
ATOM 732 O O . CYS A 1 96 ? 7.456 5.840 -11.430 1.00 90.94 96 CYS A O 1
ATOM 734 N N . PHE A 1 97 ? 6.496 7.788 -10.887 1.00 92.81 97 PHE A N 1
ATOM 735 C CA . PHE A 1 97 ? 5.869 7.276 -9.669 1.00 92.81 97 PHE A CA 1
ATOM 736 C C . PHE A 1 97 ? 4.583 6.540 -10.017 1.00 92.81 97 PHE A C 1
ATOM 738 O O . PHE A 1 97 ? 3.856 6.967 -10.921 1.00 92.81 97 PHE A O 1
ATOM 745 N N . LEU A 1 98 ? 4.295 5.477 -9.270 1.00 94.75 98 LEU A N 1
ATOM 746 C CA . LEU A 1 98 ? 3.098 4.673 -9.459 1.00 94.75 98 LEU A CA 1
ATOM 747 C C . LEU A 1 98 ? 1.939 5.280 -8.672 1.00 94.75 98 LEU A C 1
ATOM 749 O O . LEU A 1 98 ? 1.969 5.329 -7.446 1.00 94.75 98 LEU A O 1
ATOM 753 N N . SER A 1 99 ? 0.913 5.736 -9.376 1.00 95.25 99 SER A N 1
ATOM 754 C CA . SER A 1 99 ? -0.345 6.178 -8.785 1.00 95.25 99 SER A CA 1
ATOM 755 C C . SER A 1 99 ? -1.331 5.017 -8.762 1.00 95.25 99 SER A C 1
ATOM 757 O O . SER A 1 99 ? -1.523 4.344 -9.773 1.00 95.25 99 SER A O 1
ATOM 759 N N . ILE A 1 100 ? -1.976 4.802 -7.618 1.00 95.69 100 ILE A N 1
ATOM 760 C CA . ILE A 1 100 ? -3.022 3.793 -7.435 1.00 95.69 100 ILE A CA 1
ATOM 761 C C . ILE A 1 100 ? -4.232 4.488 -6.818 1.00 95.69 100 ILE A C 1
ATOM 763 O O . ILE A 1 100 ? -4.118 5.138 -5.778 1.00 95.69 100 ILE A O 1
ATOM 767 N N . SER A 1 101 ? -5.383 4.367 -7.469 1.00 95.44 101 SER A N 1
ATOM 768 C CA . SER A 1 101 ? -6.661 4.929 -7.021 1.00 95.44 101 SER A CA 1
ATOM 769 C C . SER A 1 101 ? -7.589 3.859 -6.449 1.00 95.44 101 SER A C 1
ATOM 771 O O . SER A 1 101 ? -7.359 2.673 -6.674 1.00 95.44 101 SER A O 1
ATOM 773 N N . ASP A 1 102 ? -8.623 4.270 -5.703 1.00 94.19 102 ASP A N 1
ATOM 774 C CA . ASP A 1 102 ? -9.631 3.369 -5.111 1.00 94.19 102 ASP A CA 1
ATOM 775 C C . ASP A 1 102 ? -8.985 2.145 -4.438 1.00 94.19 102 ASP A C 1
ATOM 777 O O . ASP A 1 102 ? -9.199 0.998 -4.827 1.00 94.19 102 ASP A O 1
ATOM 781 N N . LEU A 1 103 ? -8.074 2.403 -3.498 1.00 92.19 103 LEU A N 1
ATOM 782 C CA . LEU A 1 103 ? -7.281 1.361 -2.856 1.00 92.19 103 LEU A CA 1
ATOM 783 C C . LEU A 1 103 ? -8.145 0.338 -2.122 1.00 92.19 103 LEU A C 1
ATOM 785 O O . LEU A 1 103 ? -9.074 0.686 -1.392 1.00 92.19 103 LEU A O 1
ATOM 789 N N . ARG A 1 104 ? -7.776 -0.933 -2.233 1.00 92.50 104 ARG A N 1
ATOM 790 C CA . ARG A 1 104 ? -8.486 -2.049 -1.602 1.00 92.50 104 ARG A CA 1
ATOM 791 C C . ARG A 1 104 ? -7.546 -2.853 -0.727 1.00 92.50 104 ARG A C 1
ATOM 793 O O . ARG A 1 104 ? -6.344 -2.846 -0.957 1.00 92.50 104 ARG A O 1
ATOM 800 N N . VAL A 1 105 ? -8.067 -3.554 0.280 1.00 89.81 105 VAL A N 1
ATOM 801 C CA . VAL A 1 105 ? -7.247 -4.294 1.266 1.00 89.81 105 VAL A CA 1
ATOM 802 C C . VAL A 1 105 ? -6.291 -5.302 0.615 1.00 89.81 105 VAL A C 1
ATOM 804 O O . VAL A 1 105 ? -5.203 -5.562 1.130 1.00 89.81 105 VAL A O 1
ATOM 807 N N . GLU A 1 106 ? -6.645 -5.826 -0.555 1.00 90.50 106 GLU A N 1
ATOM 808 C CA . GLU A 1 106 ? -5.808 -6.691 -1.377 1.00 90.50 106 GLU A CA 1
ATOM 809 C C . GLU A 1 106 ? -4.579 -5.995 -1.983 1.00 90.50 106 GLU A C 1
ATOM 811 O O . GLU A 1 106 ? -3.590 -6.677 -2.269 1.00 90.50 106 GLU A O 1
ATOM 816 N N . ASP A 1 107 ? -4.607 -4.667 -2.111 1.00 91.69 107 ASP A N 1
ATOM 817 C CA . ASP A 1 107 ? -3.508 -3.834 -2.603 1.00 91.69 107 ASP A CA 1
ATOM 818 C C . ASP A 1 107 ? -2.376 -3.687 -1.582 1.00 91.69 107 ASP A C 1
ATOM 820 O O . ASP A 1 107 ? -1.291 -3.248 -1.960 1.00 91.69 107 ASP A O 1
ATOM 824 N N . ALA A 1 108 ? -2.583 -4.077 -0.319 1.00 90.44 108 ALA A N 1
ATOM 825 C CA . ALA A 1 108 ? -1.502 -4.143 0.658 1.00 90.44 108 ALA A CA 1
ATOM 826 C C . ALA A 1 108 ? -0.433 -5.160 0.217 1.00 90.44 108 ALA A C 1
ATOM 828 O O . ALA A 1 108 ? -0.750 -6.305 -0.131 1.00 90.44 108 ALA A O 1
ATOM 829 N N . GLY A 1 109 ? 0.830 -4.729 0.225 1.00 91.25 109 GLY A N 1
ATOM 830 C CA . GLY A 1 109 ? 1.960 -5.500 -0.291 1.00 91.25 109 GLY A CA 1
ATOM 831 C C . GLY A 1 109 ? 3.234 -4.678 -0.471 1.00 91.25 109 GLY A C 1
ATOM 832 O O . GLY A 1 109 ? 3.287 -3.503 -0.106 1.00 91.25 109 GLY A O 1
ATOM 833 N N . SER A 1 110 ? 4.262 -5.312 -1.031 1.00 91.25 110 SER A N 1
ATOM 834 C CA . SER A 1 110 ? 5.501 -4.644 -1.444 1.00 91.25 110 SER A CA 1
ATOM 835 C C . SER A 1 110 ? 5.416 -4.313 -2.932 1.00 91.25 110 SER A C 1
ATOM 837 O O . SER A 1 110 ? 5.032 -5.147 -3.755 1.00 91.25 110 SER A O 1
ATOM 839 N N . TYR A 1 111 ? 5.740 -3.068 -3.255 1.00 93.50 111 TYR A N 1
ATOM 840 C CA . TYR A 1 111 ? 5.815 -2.538 -4.606 1.00 93.50 111 TYR A CA 1
ATOM 841 C C . TYR A 1 111 ? 7.266 -2.169 -4.867 1.00 93.50 111 TYR A C 1
ATOM 843 O O . TYR A 1 111 ? 7.796 -1.222 -4.281 1.00 93.50 111 TYR A O 1
ATOM 851 N N . VAL A 1 112 ? 7.901 -2.920 -5.756 1.00 92.56 112 VAL A N 1
ATOM 852 C CA . VAL A 1 112 ? 9.304 -2.722 -6.099 1.00 92.56 112 VAL A CA 1
ATOM 853 C C . VAL A 1 112 ? 9.373 -1.984 -7.424 1.00 92.56 112 VAL A C 1
ATOM 855 O O . VAL A 1 112 ? 8.869 -2.469 -8.436 1.00 92.56 112 VAL A O 1
ATOM 858 N N . CYS A 1 113 ? 9.998 -0.810 -7.406 1.00 92.75 113 CYS A N 1
ATOM 859 C CA . CYS A 1 113 ? 10.386 -0.081 -8.602 1.00 92.75 113 CYS A CA 1
ATOM 860 C C . CYS A 1 113 ? 11.742 -0.602 -9.080 1.00 92.75 113 CYS A C 1
ATOM 862 O O . CYS A 1 113 ? 12.725 -0.582 -8.324 1.00 92.75 113 CYS A O 1
ATOM 864 N N . LEU A 1 114 ? 11.804 -1.025 -10.339 1.00 91.75 114 LEU A N 1
ATOM 865 C CA . LEU A 1 114 ? 13.019 -1.501 -10.984 1.00 91.75 114 LEU A CA 1
ATOM 866 C C . LEU A 1 114 ? 13.403 -0.596 -12.149 1.00 91.75 114 LEU A C 1
ATOM 868 O O . LEU A 1 114 ? 12.545 -0.034 -12.832 1.00 91.75 114 LEU A O 1
ATOM 872 N N . LYS A 1 115 ? 14.705 -0.513 -12.407 1.00 89.38 115 LYS A N 1
ATOM 873 C CA . LYS A 1 115 ? 15.270 0.098 -13.606 1.00 89.38 115 LYS A CA 1
ATOM 874 C C . LYS A 1 115 ? 16.104 -0.946 -14.332 1.00 89.38 115 LYS A C 1
ATOM 876 O O . LYS A 1 115 ? 17.076 -1.428 -13.767 1.00 89.38 115 LYS A O 1
ATOM 881 N N . GLN A 1 116 ? 15.734 -1.289 -15.567 1.00 83.62 116 GLN A N 1
ATOM 882 C CA . GLN A 1 116 ? 16.443 -2.308 -16.368 1.00 83.62 116 GLN A CA 1
ATOM 883 C C . GLN A 1 116 ? 16.655 -3.651 -15.629 1.00 83.62 116 GLN A C 1
ATOM 885 O O . GLN A 1 116 ? 17.654 -4.330 -15.835 1.00 83.62 116 GLN A O 1
ATOM 890 N N . GLY A 1 117 ? 15.712 -4.034 -14.761 1.00 81.00 117 GLY A N 1
ATOM 891 C CA . GLY A 1 117 ? 15.781 -5.264 -13.963 1.00 81.00 117 GLY A CA 1
ATOM 892 C C . GLY A 1 117 ? 16.415 -5.110 -12.576 1.00 81.00 117 GLY A C 1
ATOM 893 O O . GLY A 1 117 ? 16.223 -5.988 -11.739 1.00 81.00 117 GLY A O 1
ATOM 894 N N . ASP A 1 118 ? 17.075 -3.988 -12.282 1.00 88.44 118 ASP A N 1
ATOM 895 C CA . ASP A 1 118 ? 17.653 -3.730 -10.963 1.00 88.44 118 ASP A CA 1
ATOM 896 C C . ASP A 1 118 ? 16.656 -3.014 -10.050 1.00 88.44 118 ASP A C 1
ATOM 898 O O . ASP A 1 118 ? 16.121 -1.955 -10.391 1.00 88.44 118 ASP A O 1
ATOM 902 N N . ALA A 1 119 ? 16.421 -3.565 -8.858 1.00 90.00 119 ALA A N 1
ATOM 903 C CA . ALA A 1 119 ? 15.570 -2.940 -7.852 1.00 90.00 119 ALA A CA 1
ATOM 904 C C . ALA A 1 119 ? 16.213 -1.647 -7.324 1.00 90.00 119 ALA A C 1
ATOM 906 O O . ALA A 1 119 ? 17.288 -1.662 -6.718 1.00 90.00 119 ALA A O 1
ATOM 907 N N . ILE A 1 120 ? 15.530 -0.517 -7.511 1.00 90.56 120 ILE A N 1
ATOM 908 C CA . ILE A 1 120 ? 16.026 0.801 -7.091 1.00 90.56 120 ILE A CA 1
ATOM 909 C C . ILE A 1 120 ? 15.238 1.382 -5.916 1.00 90.56 120 ILE A C 1
ATOM 911 O O . ILE A 1 120 ? 15.785 2.159 -5.126 1.00 90.56 120 ILE A O 1
ATOM 915 N N . THR A 1 121 ? 13.967 1.019 -5.748 1.00 90.38 121 THR A N 1
ATOM 916 C CA . THR A 1 121 ? 13.138 1.439 -4.607 1.00 90.38 121 THR A CA 1
ATOM 917 C C . THR A 1 121 ? 12.154 0.333 -4.244 1.00 90.38 121 THR A C 1
ATOM 919 O O . THR A 1 121 ? 11.542 -0.249 -5.130 1.00 90.38 121 THR A O 1
ATOM 922 N N . ASP A 1 122 ? 11.995 0.066 -2.950 1.00 89.38 122 ASP A N 1
ATOM 923 C CA . ASP A 1 122 ? 10.993 -0.855 -2.407 1.00 89.38 122 ASP A CA 1
ATOM 924 C C . ASP A 1 122 ? 10.050 -0.061 -1.494 1.00 89.38 122 ASP A C 1
ATOM 926 O O . ASP A 1 122 ? 10.495 0.705 -0.625 1.00 89.38 122 ASP A O 1
ATOM 930 N N . VAL A 1 123 ? 8.750 -0.181 -1.745 1.00 90.06 123 VAL A N 1
ATOM 931 C CA . VAL A 1 123 ? 7.697 0.539 -1.033 1.00 90.06 123 VAL A CA 1
ATOM 932 C C . VAL A 1 123 ? 6.725 -0.466 -0.437 1.00 90.06 123 VAL A C 1
ATOM 934 O O . VAL A 1 123 ? 6.042 -1.195 -1.155 1.00 90.06 123 VAL A O 1
ATOM 937 N N . TYR A 1 124 ? 6.606 -0.451 0.887 1.00 87.69 124 TYR A N 1
ATOM 938 C CA . TYR A 1 124 ? 5.635 -1.272 1.602 1.00 87.69 124 TYR A CA 1
ATOM 939 C C . TYR A 1 124 ? 4.343 -0.475 1.762 1.00 87.69 124 TYR A C 1
ATOM 941 O O . TYR A 1 124 ? 4.273 0.507 2.511 1.00 87.69 124 TYR A O 1
ATOM 949 N N . LEU A 1 125 ? 3.310 -0.889 1.036 1.00 89.75 125 LEU A N 1
ATOM 950 C CA . LEU A 1 125 ? 1.976 -0.321 1.140 1.00 89.75 125 LEU A CA 1
ATOM 951 C C . LEU A 1 125 ? 1.176 -1.122 2.164 1.00 89.75 125 LEU A C 1
ATOM 953 O O . LEU A 1 125 ? 0.916 -2.310 1.966 1.00 89.75 125 LEU A O 1
ATOM 957 N N . SER A 1 126 ? 0.779 -0.464 3.250 1.00 85.88 126 SER A N 1
ATOM 958 C CA . SER A 1 126 ? -0.070 -1.055 4.283 1.00 85.88 126 SER A CA 1
ATOM 959 C C . SER A 1 126 ? -1.408 -0.332 4.335 1.00 85.88 126 SER A C 1
ATOM 961 O O . SER A 1 126 ? -1.468 0.901 4.302 1.00 85.88 126 SER A O 1
ATOM 963 N N . LEU A 1 127 ? -2.494 -1.097 4.418 1.00 85.69 127 LEU A N 1
ATOM 964 C CA . LEU A 1 127 ? -3.844 -0.549 4.459 1.00 85.69 127 LEU A CA 1
ATOM 965 C C . LEU A 1 127 ? -4.467 -0.736 5.825 1.00 85.69 127 LEU A C 1
ATOM 967 O O . LEU A 1 127 ? -4.450 -1.826 6.392 1.00 85.69 127 LEU A O 1
ATOM 971 N N . LEU A 1 128 ? -5.061 0.336 6.330 1.00 82.38 128 LEU A N 1
ATOM 972 C CA . LEU A 1 128 ? -5.677 0.368 7.639 1.00 82.38 128 LEU A CA 1
ATOM 973 C C . LEU A 1 128 ? -7.194 0.403 7.523 1.00 82.38 128 LEU A C 1
ATOM 975 O O . LEU A 1 128 ? -7.757 1.277 6.870 1.00 82.38 128 LEU A O 1
ATOM 979 N N . THR A 1 129 ? -7.860 -0.515 8.212 1.00 80.50 129 THR A N 1
ATOM 980 C CA . THR A 1 129 ? -9.318 -0.522 8.336 1.00 80.50 129 THR A CA 1
ATOM 981 C C . THR A 1 129 ? -9.719 -0.279 9.777 1.00 80.50 129 THR A C 1
ATOM 983 O O . THR A 1 129 ? -9.203 -0.908 10.703 1.00 80.50 129 THR A O 1
ATOM 986 N N . ILE A 1 130 ? -10.651 0.652 9.961 1.00 75.19 130 ILE A N 1
ATOM 987 C CA . ILE A 1 130 ? -11.241 0.957 11.258 1.00 75.19 130 ILE A CA 1
ATOM 988 C C . ILE A 1 130 ? -12.745 0.836 11.112 1.00 75.19 130 ILE A C 1
ATOM 990 O O . ILE A 1 130 ? -13.352 1.512 10.284 1.00 75.19 130 ILE A O 1
ATOM 994 N N . THR A 1 131 ? -13.345 -0.027 11.919 1.00 74.56 131 THR A N 1
ATOM 995 C CA . THR A 1 131 ? -14.789 -0.267 11.902 1.00 74.56 131 THR A CA 1
ATOM 996 C C . THR A 1 131 ? -15.367 -0.067 13.293 1.00 74.56 131 THR A C 1
ATOM 998 O O . THR A 1 131 ? -14.773 -0.469 14.292 1.00 74.56 131 THR A O 1
ATOM 1001 N N . SER A 1 132 ? -16.530 0.580 13.377 1.00 73.06 132 SER A N 1
ATOM 1002 C CA . SER A 1 132 ? -17.287 0.626 14.628 1.00 73.06 132 SER A CA 1
ATOM 1003 C C . SER A 1 132 ? -18.040 -0.685 14.794 1.00 73.06 132 SER A C 1
ATOM 1005 O O . SER A 1 132 ? -18.819 -1.064 13.922 1.00 73.06 132 SER A O 1
ATOM 1007 N N . LEU A 1 133 ? -17.843 -1.351 15.930 1.00 71.31 133 LEU A N 1
ATOM 1008 C CA . LEU A 1 133 ? -18.649 -2.509 16.328 1.00 71.31 133 LEU A CA 1
ATOM 1009 C C . LEU A 1 133 ? -19.833 -2.102 17.218 1.00 71.31 133 LEU A C 1
ATOM 1011 O O . LEU A 1 133 ? -20.587 -2.947 17.692 1.00 71.31 133 LEU A O 1
ATOM 1015 N N . SER A 1 134 ? -19.980 -0.806 17.499 1.00 66.50 134 SER A N 1
ATOM 1016 C CA . SER A 1 134 ? -21.012 -0.293 18.400 1.00 66.50 134 SER A CA 1
ATOM 1017 C C . SER A 1 134 ? -22.301 0.013 17.658 1.00 66.50 134 SER A C 1
ATOM 1019 O O . SER A 1 134 ? -22.289 0.678 16.624 1.00 66.50 134 SER A O 1
ATOM 1021 N N . THR A 1 135 ? -23.425 -0.417 18.226 1.00 61.72 135 THR A N 1
ATOM 1022 C CA . THR A 1 135 ? -24.759 -0.034 17.761 1.00 61.72 135 THR A CA 1
ATOM 1023 C C . THR A 1 135 ? -25.052 1.427 18.099 1.00 61.72 135 THR A C 1
ATOM 1025 O O . THR A 1 135 ? -24.507 1.979 19.054 1.00 61.72 135 THR A O 1
ATOM 1028 N N . ILE A 1 136 ? -25.973 2.052 17.358 1.00 55.97 136 ILE A N 1
ATOM 1029 C CA . ILE A 1 136 ? -26.404 3.449 17.569 1.00 55.97 136 ILE A CA 1
ATOM 1030 C C . ILE A 1 136 ? -26.821 3.714 19.029 1.00 55.97 136 ILE A C 1
ATOM 1032 O O . ILE A 1 136 ? -26.573 4.791 19.566 1.00 55.97 136 ILE A O 1
ATOM 1036 N N . THR A 1 137 ? -27.398 2.718 19.708 1.00 55.16 137 THR A N 1
ATOM 1037 C CA . THR A 1 137 ? -27.766 2.784 21.132 1.00 55.16 137 THR A CA 1
ATOM 1038 C C . THR A 1 137 ? -26.571 2.987 22.069 1.00 55.16 137 THR A C 1
ATOM 1040 O O . THR A 1 137 ? -26.702 3.686 23.072 1.00 55.16 137 THR A O 1
ATOM 1043 N N . ASN A 1 138 ? -25.396 2.455 21.727 1.00 55.84 138 ASN A N 1
ATOM 1044 C CA . ASN A 1 138 ? -24.167 2.593 22.514 1.00 55.84 138 ASN A CA 1
ATOM 1045 C C . ASN A 1 138 ? -23.470 3.944 22.310 1.00 55.84 138 ASN A C 1
ATOM 1047 O O . ASN A 1 138 ? -22.563 4.281 23.069 1.00 55.84 138 ASN A O 1
ATOM 1051 N N . LEU A 1 139 ? -23.905 4.732 21.321 1.00 58.34 139 LEU A N 1
ATOM 1052 C CA . LEU A 1 139 ? -23.359 6.060 21.047 1.00 58.34 139 LEU A CA 1
ATOM 1053 C C . LEU A 1 139 ? -23.962 7.152 21.952 1.00 58.34 139 LEU A C 1
ATOM 1055 O O . LEU A 1 139 ? -23.578 8.309 21.855 1.00 58.34 139 LEU A O 1
ATOM 1059 N N . GLN A 1 140 ? -24.880 6.826 22.865 1.00 59.16 140 GLN A N 1
ATOM 1060 C CA . GLN A 1 140 ? -25.440 7.807 23.803 1.00 59.16 140 GLN A CA 1
ATOM 1061 C C . GLN A 1 140 ? -24.415 8.280 24.852 1.00 59.16 140 GLN A C 1
ATOM 1063 O O . GLN A 1 140 ? -23.471 7.553 25.167 1.00 59.16 140 GLN A O 1
ATOM 1068 N N . PRO A 1 141 ? -24.601 9.468 25.464 1.00 55.47 141 PRO A N 1
ATOM 1069 C CA . PRO A 1 141 ? -23.770 9.908 26.580 1.00 55.47 141 PRO A CA 1
ATOM 1070 C C . PRO A 1 141 ? -23.748 8.878 27.720 1.00 55.47 141 PRO A C 1
ATOM 1072 O O . PRO A 1 141 ? -24.789 8.477 28.231 1.00 55.47 141 PRO A O 1
ATOM 1075 N N . GLY A 1 142 ? -22.553 8.465 28.132 1.00 58.78 142 GLY A N 1
ATOM 1076 C CA . GLY A 1 142 ? -22.306 7.396 29.100 1.00 58.78 142 GLY A CA 1
ATOM 1077 C C . GLY A 1 142 ? -22.173 6.004 28.477 1.00 58.78 142 GLY A C 1
ATOM 1078 O O . GLY A 1 142 ? -21.736 5.091 29.178 1.00 58.78 142 GLY A O 1
ATOM 1079 N N . GLY A 1 143 ? -22.502 5.864 27.192 1.00 61.28 143 GLY A N 1
ATOM 1080 C CA . GLY A 1 143 ? -22.312 4.666 26.389 1.00 61.28 143 GLY A CA 1
ATOM 1081 C C . GLY A 1 143 ? -20.857 4.452 25.981 1.00 61.28 143 GLY A C 1
ATOM 1082 O O . GLY A 1 143 ? -19.996 5.316 26.162 1.00 61.28 143 GLY A O 1
ATOM 1083 N N . ASN A 1 144 ? -20.598 3.259 25.461 1.00 64.25 144 ASN A N 1
ATOM 1084 C CA . ASN A 1 144 ? -19.274 2.761 25.139 1.00 64.25 144 ASN A CA 1
ATOM 1085 C C . ASN A 1 144 ? -19.119 2.658 23.620 1.00 64.25 144 ASN A C 1
ATOM 1087 O O . ASN A 1 144 ? -19.799 1.852 22.989 1.00 64.25 144 ASN A O 1
ATOM 1091 N N . LEU A 1 145 ? -18.202 3.434 23.045 1.00 66.38 145 LEU A N 1
ATOM 1092 C CA . LEU A 1 145 ? -17.772 3.254 21.660 1.00 66.38 145 LEU A CA 1
ATOM 1093 C C . LEU A 1 145 ? -16.666 2.205 21.622 1.00 66.38 145 LEU A C 1
ATOM 1095 O O . LEU A 1 145 ? -15.645 2.420 22.259 1.00 66.38 145 LEU A O 1
ATOM 1099 N N . THR A 1 146 ? -16.879 1.134 20.863 1.00 68.12 146 THR A N 1
ATOM 1100 C CA . THR A 1 146 ? -15.948 0.049 20.533 1.00 68.12 146 THR A CA 1
ATOM 1101 C C . THR A 1 146 ? -15.566 0.101 19.057 1.00 68.12 146 THR A C 1
ATOM 1103 O O . THR A 1 146 ? -16.422 -0.069 18.183 1.00 68.12 146 THR A O 1
ATOM 1106 N N . LEU A 1 147 ? -14.273 0.306 18.797 1.00 71.75 147 LEU A N 1
ATOM 1107 C CA . LEU A 1 147 ? -13.669 0.288 17.463 1.00 71.75 147 LEU A CA 1
ATOM 1108 C C . LEU A 1 147 ? -12.826 -0.974 17.271 1.00 71.75 147 LEU A C 1
ATOM 1110 O O . LEU A 1 147 ? -12.116 -1.394 18.186 1.00 71.75 147 LEU A O 1
ATOM 1114 N N . ASN A 1 148 ? -12.884 -1.539 16.071 1.00 74.69 148 ASN A N 1
ATOM 1115 C CA . ASN A 1 148 ? -12.006 -2.601 15.605 1.00 74.69 148 ASN A CA 1
ATOM 1116 C C . ASN A 1 148 ? -10.994 -2.037 14.604 1.00 74.69 148 ASN A C 1
ATOM 1118 O O . ASN A 1 148 ? -11.368 -1.263 13.721 1.00 74.69 148 ASN A O 1
ATOM 1122 N N . CYS A 1 149 ? -9.734 -2.440 14.749 1.00 77.62 149 CYS A N 1
ATOM 1123 C CA . CYS A 1 149 ? -8.608 -2.002 13.932 1.00 77.62 149 CYS A CA 1
ATOM 1124 C C . CYS A 1 149 ? -7.943 -3.219 13.302 1.00 77.62 149 CYS A C 1
ATOM 1126 O O . CYS A 1 149 ? -7.401 -4.061 14.021 1.00 77.62 149 CYS A O 1
ATOM 1128 N N . VAL A 1 150 ? -7.951 -3.293 11.974 1.00 81.81 150 VAL A N 1
ATOM 1129 C CA . VAL A 1 150 ? -7.215 -4.325 11.238 1.00 81.81 150 VAL A CA 1
ATOM 1130 C C . VAL A 1 150 ? -6.287 -3.642 10.261 1.00 81.81 150 VAL A C 1
ATOM 1132 O O . VAL A 1 150 ? -6.719 -2.796 9.470 1.00 81.81 150 VAL A O 1
ATOM 1135 N N . LEU A 1 151 ? -5.019 -4.023 10.315 1.00 83.75 151 LEU A N 1
ATOM 1136 C CA . LEU A 1 151 ? -4.024 -3.568 9.373 1.00 83.75 151 LEU A CA 1
ATOM 1137 C C . LEU A 1 151 ? -3.619 -4.710 8.444 1.00 83.75 151 LEU A C 1
ATOM 1139 O O . LEU A 1 151 ? -3.252 -5.796 8.884 1.00 83.75 151 LEU A O 1
ATOM 1143 N N . PHE A 1 152 ? -3.658 -4.412 7.155 1.00 85.69 152 PHE A N 1
ATOM 1144 C CA . PHE A 1 152 ? -3.229 -5.268 6.066 1.00 85.69 152 PHE A CA 1
ATOM 1145 C C . PHE A 1 152 ? -1.826 -4.854 5.641 1.00 85.69 152 PHE A C 1
ATOM 1147 O O . PHE A 1 152 ? -1.593 -3.685 5.328 1.00 85.69 152 PHE A O 1
ATOM 1154 N N . THR A 1 153 ? -0.900 -5.806 5.629 1.00 84.06 153 THR A N 1
ATOM 1155 C CA . THR A 1 153 ? 0.506 -5.582 5.282 1.00 84.06 153 THR A CA 1
ATOM 1156 C C . THR A 1 153 ? 0.951 -6.514 4.158 1.00 84.06 153 THR A C 1
ATOM 1158 O O . THR A 1 153 ? 0.167 -7.298 3.622 1.00 84.06 153 THR A O 1
ATOM 1161 N N . PHE A 1 154 ? 2.236 -6.436 3.812 1.00 83.69 154 PHE A N 1
ATOM 1162 C CA . PHE A 1 154 ? 2.882 -7.385 2.915 1.00 83.69 154 PHE A CA 1
ATOM 1163 C C . PHE A 1 154 ? 2.850 -8.836 3.409 1.00 83.69 154 PHE A C 1
ATOM 1165 O O . PHE A 1 154 ? 2.695 -9.742 2.588 1.00 83.69 154 PHE A O 1
ATOM 1172 N N . TYR A 1 155 ? 3.000 -9.054 4.717 1.00 78.06 155 TYR A N 1
ATOM 1173 C CA . TYR A 1 155 ? 3.082 -10.394 5.294 1.00 78.06 155 TYR A CA 1
ATOM 1174 C C . TYR A 1 155 ? 1.691 -10.986 5.493 1.00 78.06 155 TYR A C 1
ATOM 1176 O O . TYR A 1 155 ? 1.389 -12.062 4.981 1.00 78.06 155 TYR A O 1
ATOM 1184 N N . ASP A 1 156 ? 0.840 -10.261 6.207 1.00 74.69 156 ASP A N 1
ATOM 1185 C CA . ASP A 1 156 ? -0.490 -10.707 6.586 1.00 74.69 156 ASP A CA 1
ATOM 1186 C C . ASP A 1 156 ? -1.394 -9.536 7.006 1.00 74.69 1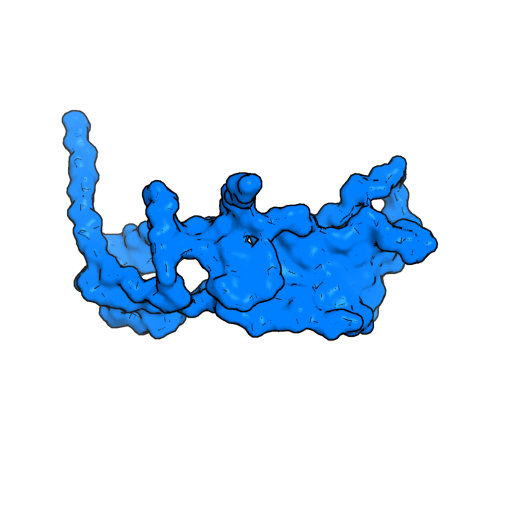56 ASP A C 1
ATOM 1188 O O . ASP A 1 156 ? -1.010 -8.358 7.015 1.00 74.69 156 ASP A O 1
ATOM 1192 N N . ALA A 1 157 ? -2.644 -9.886 7.305 1.00 80.38 157 ALA A N 1
ATOM 1193 C CA . ALA A 1 157 ? -3.589 -9.015 7.979 1.00 80.38 157 ALA A CA 1
ATOM 1194 C C . ALA A 1 157 ? -3.582 -9.333 9.476 1.00 80.38 157 ALA A C 1
ATOM 1196 O O . ALA A 1 157 ? -3.725 -10.492 9.864 1.00 80.38 157 ALA A O 1
ATOM 1197 N N . GLY A 1 158 ? -3.469 -8.307 10.315 1.00 72.50 158 GLY A N 1
ATOM 1198 C CA . GLY A 1 158 ? -3.349 -8.484 11.757 1.00 72.50 158 GLY A CA 1
ATOM 1199 C C . GLY A 1 158 ? -3.949 -7.343 12.568 1.00 72.50 158 GLY A C 1
ATOM 1200 O O . GLY A 1 158 ? -4.316 -6.285 12.051 1.00 72.50 158 GLY A O 1
ATOM 1201 N N . SER A 1 159 ? -4.042 -7.572 13.880 1.00 67.88 159 SER A N 1
ATOM 1202 C CA . SER A 1 159 ? -4.372 -6.510 14.832 1.00 67.88 159 SER A CA 1
ATOM 1203 C C . SER A 1 159 ? -3.284 -5.440 14.803 1.00 67.88 159 SER A C 1
ATOM 1205 O O . SER A 1 159 ? -2.099 -5.758 14.908 1.00 67.88 159 SER A O 1
ATOM 1207 N N . CYS A 1 160 ? -3.702 -4.173 14.768 1.00 68.81 160 CYS A N 1
ATOM 1208 C CA . CYS A 1 160 ? -2.823 -3.002 14.738 1.00 68.81 160 CYS A CA 1
ATOM 1209 C C . CYS A 1 160 ? -1.790 -2.953 15.889 1.00 68.81 160 CYS A C 1
ATOM 1211 O O . CYS A 1 160 ? -0.780 -2.257 15.776 1.00 68.81 160 CYS A O 1
ATOM 1213 N N . LYS A 1 161 ? -2.011 -3.689 16.990 1.00 59.31 161 LYS A N 1
ATOM 1214 C CA . LYS A 1 161 ? -1.103 -3.744 18.150 1.00 59.31 161 LYS A CA 1
ATOM 1215 C C . LYS A 1 161 ? 0.038 -4.760 18.018 1.00 59.31 161 LYS A C 1
ATOM 1217 O O . LYS A 1 161 ? 1.097 -4.539 18.598 1.00 59.31 161 LYS A O 1
ATOM 1222 N N . TYR A 1 162 ? -0.171 -5.867 17.304 1.00 56.03 162 TYR A N 1
ATOM 1223 C CA . TYR A 1 162 ? 0.754 -7.020 17.287 1.00 56.03 162 TYR A CA 1
ATOM 1224 C C . TYR A 1 162 ? 1.384 -7.293 15.929 1.00 56.03 162 TYR A C 1
ATOM 1226 O O . TYR A 1 162 ? 1.996 -8.331 15.699 1.00 56.03 162 TYR A O 1
ATOM 1234 N N . SER A 1 163 ? 1.237 -6.347 15.029 1.00 57.84 163 SER A N 1
ATOM 1235 C CA . SER A 1 163 ? 1.793 -6.412 13.701 1.00 57.84 163 SER A CA 1
ATOM 1236 C C . SER A 1 163 ? 3.325 -6.434 13.734 1.00 57.84 163 SER A C 1
ATOM 1238 O O . SER A 1 163 ? 3.970 -5.597 14.375 1.00 57.84 163 SER A O 1
ATOM 1240 N N . SER A 1 164 ? 3.921 -7.384 13.019 1.00 54.09 164 SER A N 1
ATOM 1241 C CA . SER A 1 164 ? 5.370 -7.519 12.908 1.00 54.09 164 SER A CA 1
ATOM 1242 C C . SER A 1 164 ? 5.972 -6.304 12.192 1.00 54.09 164 SER A C 1
ATOM 1244 O O . SER A 1 164 ? 5.889 -6.197 10.972 1.00 54.09 164 SER A O 1
ATOM 1246 N N . GLY A 1 165 ? 6.585 -5.390 12.953 1.00 55.38 165 GLY A N 1
ATOM 1247 C CA . GLY A 1 165 ? 7.427 -4.310 12.417 1.00 55.38 165 GLY A CA 1
ATOM 1248 C C . GLY A 1 165 ? 7.018 -2.877 12.771 1.00 55.38 165 GLY A C 1
ATOM 1249 O O . GLY A 1 165 ? 7.802 -1.960 12.537 1.00 55.38 165 GLY A O 1
ATOM 1250 N N . PHE A 1 166 ? 5.847 -2.645 13.372 1.00 58.19 166 PHE A N 1
ATOM 1251 C CA . PHE A 1 166 ? 5.391 -1.291 13.720 1.00 58.19 166 PHE A CA 1
ATOM 1252 C C . PHE A 1 166 ? 4.418 -1.289 14.904 1.00 58.19 166 PHE A C 1
ATOM 1254 O O . PHE A 1 166 ? 3.821 -2.301 15.257 1.00 58.19 166 PHE A O 1
ATOM 1261 N N . ASN A 1 167 ? 4.268 -0.121 15.530 1.00 58.94 167 ASN A N 1
ATOM 1262 C CA . ASN A 1 167 ? 3.408 0.079 16.691 1.00 58.94 167 ASN A CA 1
ATOM 1263 C C . ASN A 1 167 ? 2.387 1.183 16.385 1.00 58.94 167 ASN A C 1
ATOM 1265 O O . ASN A 1 167 ? 2.740 2.365 16.365 1.00 58.94 167 ASN A O 1
ATOM 1269 N N . LEU A 1 168 ? 1.141 0.784 16.124 1.00 64.62 168 LEU A N 1
ATOM 1270 C CA . LEU A 1 168 ? 0.018 1.697 15.935 1.00 64.62 168 LEU A CA 1
ATOM 1271 C C . LEU A 1 168 ? -0.669 1.927 17.275 1.00 64.62 168 LEU A C 1
ATOM 1273 O O . LEU A 1 168 ? -1.132 0.993 17.925 1.00 64.62 168 LEU A O 1
ATOM 1277 N N . ASN A 1 169 ? -0.758 3.194 17.666 1.00 65.19 169 ASN A N 1
ATOM 1278 C CA . ASN A 1 169 ? -1.458 3.596 18.875 1.00 65.19 169 ASN A CA 1
ATOM 1279 C C . ASN A 1 169 ? -2.557 4.582 18.541 1.00 65.19 169 ASN A C 1
ATOM 1281 O O . ASN A 1 169 ? -2.397 5.446 17.678 1.00 65.19 169 ASN A O 1
ATOM 1285 N N . TRP A 1 170 ? -3.624 4.487 19.316 1.00 66.44 170 TRP A N 1
ATOM 1286 C CA . TRP A 1 170 ? -4.671 5.480 19.344 1.00 66.44 170 TRP A CA 1
ATOM 1287 C C . TRP A 1 170 ? -4.278 6.634 20.254 1.00 66.44 170 TRP A C 1
ATOM 1289 O O . TRP A 1 170 ? -3.678 6.419 21.309 1.00 66.44 170 TRP A O 1
ATOM 1299 N N . ALA A 1 171 ? -4.662 7.847 19.884 1.00 63.53 171 ALA A N 1
ATOM 1300 C CA . ALA A 1 171 ? -4.544 9.007 20.752 1.00 63.53 171 ALA A CA 1
ATOM 1301 C C . ALA A 1 171 ? -5.840 9.819 20.755 1.00 63.53 171 ALA A C 1
ATOM 1303 O O . ALA A 1 171 ? -6.542 9.874 19.742 1.00 63.53 171 ALA A O 1
ATOM 1304 N N . ASN A 1 172 ? -6.134 10.439 21.897 1.00 62.16 172 ASN A N 1
ATOM 1305 C CA . ASN A 1 172 ? -7.173 11.460 22.015 1.00 62.16 172 ASN A CA 1
ATOM 1306 C C . ASN A 1 172 ? -6.803 12.718 21.209 1.00 62.16 172 ASN A C 1
ATOM 1308 O O . ASN A 1 172 ? -5.665 12.883 20.768 1.00 62.16 172 ASN A O 1
ATOM 1312 N N . GLU A 1 173 ? -7.753 13.651 21.092 1.00 62.28 173 GLU A N 1
ATOM 1313 C CA . GLU A 1 173 ? -7.550 14.949 20.425 1.00 62.28 173 GLU A CA 1
ATOM 1314 C C . GLU A 1 173 ? -6.372 15.751 21.007 1.00 62.28 173 GLU A C 1
ATOM 1316 O O . GLU A 1 173 ? -5.728 16.508 20.289 1.00 62.28 173 GLU A O 1
ATOM 1321 N N . ASP A 1 174 ? -6.079 15.576 22.300 1.00 65.94 174 ASP A N 1
ATOM 1322 C CA . ASP A 1 174 ? -4.971 16.223 23.016 1.00 65.94 174 ASP A CA 1
ATOM 1323 C C . ASP A 1 174 ? -3.627 15.476 22.886 1.00 65.94 174 ASP A C 1
ATOM 1325 O O . ASP A 1 174 ? -2.629 15.875 23.485 1.00 65.94 174 ASP A O 1
ATOM 1329 N N . GLY A 1 175 ? -3.588 14.386 22.112 1.00 63.12 175 GLY A N 1
ATOM 1330 C CA . GLY A 1 175 ? -2.399 13.565 21.894 1.00 63.12 175 GLY A CA 1
ATOM 1331 C C . GLY A 1 175 ? -2.113 12.540 22.996 1.00 63.12 175 GLY A C 1
ATOM 1332 O O . GLY A 1 175 ? -1.124 11.808 22.890 1.00 63.12 175 GLY A O 1
ATOM 1333 N N . THR A 1 176 ? -2.951 12.425 24.035 1.00 67.69 176 THR A N 1
ATOM 1334 C CA . THR A 1 176 ? -2.774 11.377 25.055 1.00 67.69 176 THR A CA 1
ATOM 1335 C C . THR A 1 176 ? -3.009 9.986 24.465 1.00 67.69 176 THR A C 1
ATOM 1337 O O . THR A 1 176 ? -4.053 9.707 23.876 1.00 67.69 176 THR A O 1
ATOM 1340 N N . MET A 1 177 ? -2.017 9.102 24.619 1.00 66.56 177 MET A N 1
ATOM 1341 C CA . MET A 1 177 ? -2.042 7.753 24.047 1.00 66.56 177 MET A CA 1
ATOM 1342 C C . MET A 1 177 ? -2.997 6.834 24.817 1.00 66.56 177 MET A C 1
ATOM 1344 O O . MET A 1 177 ? -2.991 6.796 26.048 1.00 66.56 177 MET A O 1
ATOM 1348 N N . LEU A 1 178 ? -3.778 6.045 24.085 1.00 65.31 178 LEU A N 1
ATOM 1349 C CA . LEU A 1 178 ? -4.734 5.083 24.620 1.00 65.31 178 LEU A CA 1
ATOM 1350 C C . LEU A 1 178 ? -4.190 3.657 24.440 1.00 65.31 178 LEU A C 1
ATOM 1352 O O . LEU A 1 178 ? -3.773 3.265 23.355 1.00 65.31 178 LEU A O 1
ATOM 1356 N N . LEU A 1 179 ? -4.203 2.867 25.514 1.00 56.78 179 LEU A N 1
ATOM 1357 C CA . LEU A 1 179 ? -3.438 1.613 25.632 1.00 56.78 179 LEU A CA 1
ATOM 1358 C C . LEU A 1 179 ? -4.194 0.322 25.229 1.00 56.78 179 LEU A C 1
ATOM 1360 O O . LEU A 1 179 ? -3.776 -0.768 25.625 1.00 56.78 179 LEU A O 1
ATOM 1364 N N . LYS A 1 180 ? -5.318 0.390 24.497 1.00 54.88 180 LYS A N 1
ATOM 1365 C CA . LYS A 1 180 ? -6.207 -0.779 24.295 1.00 54.88 180 LYS A CA 1
ATOM 1366 C C . LYS A 1 180 ? -6.467 -1.150 22.830 1.00 54.88 180 LYS A C 1
ATOM 1368 O O . LYS A 1 180 ? -6.651 -0.277 21.992 1.00 54.88 180 LYS A O 1
ATOM 1373 N N . ASP A 1 181 ? -6.535 -2.467 22.595 1.00 46.91 181 ASP A N 1
ATOM 1374 C CA . ASP A 1 181 ? -6.869 -3.149 21.328 1.00 46.91 181 ASP A CA 1
ATOM 1375 C C . ASP A 1 181 ? -8.284 -2.842 20.843 1.00 46.91 181 ASP A C 1
ATOM 1377 O O . ASP A 1 181 ? -8.528 -2.531 19.682 1.00 46.91 181 ASP A O 1
ATOM 1381 N N . ILE A 1 182 ? -9.206 -2.908 21.796 1.00 49.94 182 ILE A N 1
ATOM 1382 C CA . ILE A 1 182 ? -10.568 -2.432 21.694 1.00 49.94 182 ILE A CA 1
ATOM 1383 C C . ILE A 1 182 ? -10.608 -1.168 22.532 1.00 49.94 182 ILE A C 1
ATOM 1385 O O . ILE A 1 182 ? 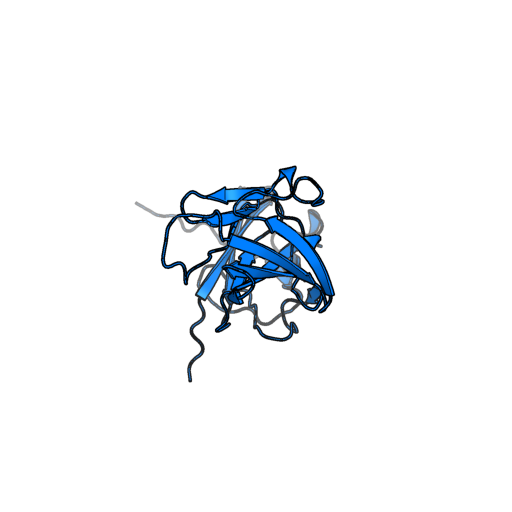-10.544 -1.198 23.768 1.00 49.94 182 ILE A O 1
ATOM 1389 N N . LEU A 1 183 ? -10.679 -0.035 21.849 1.00 51.78 183 LEU A N 1
ATOM 1390 C CA . LEU A 1 183 ? -11.013 1.208 22.507 1.00 51.78 183 LEU A CA 1
ATOM 1391 C C . LEU A 1 183 ? -12.466 1.129 22.907 1.00 51.78 183 LEU A C 1
ATOM 1393 O O . LEU A 1 183 ? -13.313 1.199 22.036 1.00 51.78 183 LEU A O 1
ATOM 1397 N N . THR A 1 184 ? -12.727 0.976 24.199 1.00 45.50 184 THR A N 1
ATOM 1398 C CA . THR A 1 184 ? -14.037 1.226 24.789 1.00 45.50 184 THR A CA 1
ATOM 1399 C C . THR A 1 184 ? -13.992 2.618 25.397 1.00 45.50 184 THR A C 1
ATOM 1401 O O . THR A 1 184 ? -13.480 2.795 26.506 1.00 45.50 184 THR A O 1
ATOM 1404 N N . ILE A 1 185 ? -14.459 3.618 24.656 1.00 51.97 185 ILE A N 1
ATOM 1405 C CA . ILE A 1 185 ? -14.469 5.007 25.121 1.00 51.97 185 ILE A CA 1
ATOM 1406 C C . ILE A 1 185 ? -15.840 5.302 25.699 1.00 51.97 185 ILE A C 1
ATOM 1408 O O . ILE A 1 185 ? -16.851 5.195 25.005 1.00 51.97 185 ILE A O 1
ATOM 1412 N N . LYS A 1 186 ? -15.863 5.694 26.974 1.00 43.34 186 LYS A N 1
ATOM 1413 C CA . LYS A 1 186 ? -17.078 6.193 27.607 1.00 43.34 186 LYS A CA 1
ATOM 1414 C C . LYS A 1 186 ? -17.355 7.588 27.063 1.00 43.34 186 LYS A C 1
ATOM 1416 O O . LYS A 1 186 ? -16.567 8.504 27.294 1.00 43.34 186 LYS A O 1
ATOM 1421 N N . LEU A 1 187 ? -18.467 7.755 26.360 1.00 41.78 187 LEU A N 1
ATOM 1422 C CA . LEU A 1 187 ? -18.866 9.040 25.794 1.00 41.78 187 LEU A CA 1
ATOM 1423 C C . LEU A 1 187 ? -19.288 9.984 26.922 1.00 41.78 187 LEU A C 1
ATOM 1425 O O . LEU A 1 187 ? -20.435 9.992 27.359 1.00 41.78 187 LEU A O 1
ATOM 1429 N N . THR A 1 188 ? -18.364 10.766 27.462 1.00 37.94 188 THR A N 1
ATOM 1430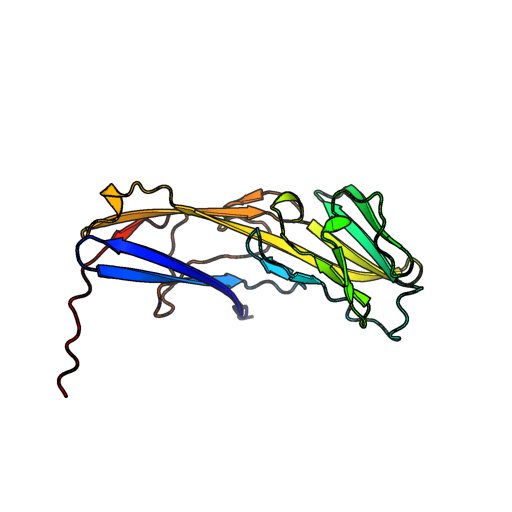 C CA . THR A 1 188 ? -18.686 11.770 28.478 1.00 37.94 188 THR A CA 1
ATOM 1431 C C . THR A 1 188 ? -19.256 13.025 27.815 1.00 37.94 188 THR A C 1
ATOM 1433 O O . THR A 1 188 ? -18.748 13.506 26.805 1.00 37.94 188 THR A O 1
ATOM 1436 N N . LYS A 1 189 ? -20.332 13.590 28.385 1.00 32.34 189 LYS A N 1
ATOM 1437 C CA . LYS A 1 189 ? -20.817 14.930 28.013 1.00 32.34 189 LYS A CA 1
ATOM 1438 C C . LYS A 1 189 ? -19.668 15.925 28.227 1.00 32.34 189 LYS A C 1
ATOM 1440 O O . LYS A 1 189 ? -19.411 16.299 29.368 1.00 32.34 189 LYS A O 1
ATOM 1445 N N . LYS A 1 190 ? -19.012 16.408 27.165 1.00 37.75 190 LYS A N 1
ATOM 1446 C CA . LYS A 1 190 ? -18.312 17.699 27.242 1.00 37.75 190 LYS A CA 1
ATOM 1447 C C . LYS A 1 190 ? -19.403 18.766 27.342 1.00 37.75 190 LYS A C 1
ATOM 1449 O O . LYS A 1 190 ? -20.139 19.022 26.388 1.00 37.75 190 LYS A O 1
ATOM 1454 N N . THR A 1 191 ? -19.583 19.322 28.535 1.00 27.83 191 THR A N 1
ATOM 1455 C CA . THR A 1 191 ? -20.389 20.525 28.756 1.00 27.83 191 THR A CA 1
ATOM 1456 C C . THR A 1 191 ? -19.874 21.615 27.822 1.00 27.83 191 THR A C 1
ATOM 1458 O O . THR A 1 191 ? -18.669 21.844 27.752 1.00 27.83 191 THR A O 1
ATOM 1461 N N . ARG A 1 192 ? -20.786 22.266 27.086 1.00 26.48 192 ARG A N 1
ATOM 1462 C CA . ARG A 1 192 ? -20.489 23.455 26.275 1.00 2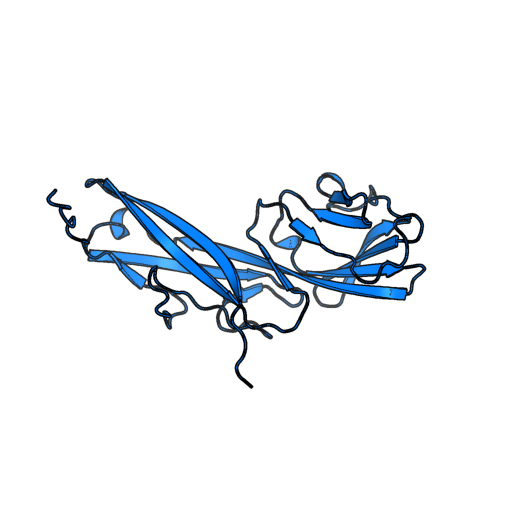6.48 192 ARG A CA 1
ATOM 1463 C C . ARG A 1 192 ? -19.615 24.401 27.102 1.00 26.48 192 ARG A C 1
ATOM 1465 O O . ARG A 1 192 ? -20.106 24.960 28.083 1.00 26.48 192 ARG A O 1
ATOM 1472 N N . GLN A 1 193 ? -18.359 24.607 26.713 1.00 24.73 193 GLN A N 1
ATOM 1473 C CA . GLN A 1 193 ? -17.656 25.804 27.148 1.00 24.73 193 GLN A CA 1
ATOM 1474 C C . GLN A 1 193 ? -18.354 26.973 26.453 1.00 24.73 193 GLN A C 1
ATOM 1476 O O . GLN A 1 193 ? -18.272 27.138 25.237 1.00 24.73 193 GLN A O 1
ATOM 1481 N N . LYS A 1 194 ? -19.143 27.730 27.223 1.00 23.78 194 LYS A N 1
ATOM 1482 C CA . LYS A 1 194 ? -19.584 29.062 26.818 1.00 23.78 194 LYS A CA 1
ATOM 1483 C C . LYS A 1 194 ? -18.323 29.905 26.653 1.00 23.78 194 LYS A C 1
ATOM 1485 O O . LYS A 1 194 ? -17.669 30.210 27.645 1.00 23.78 194 LYS A O 1
ATOM 1490 N N . PHE A 1 195 ? -18.016 30.305 25.425 1.00 23.36 195 PHE A N 1
ATOM 1491 C CA . PHE A 1 195 ? -17.239 31.517 25.212 1.00 23.36 195 PHE A CA 1
ATOM 1492 C C . PHE A 1 195 ? -18.158 32.683 25.577 1.00 23.36 195 PHE A C 1
ATOM 1494 O O . PHE A 1 195 ? -19.043 33.051 24.805 1.00 23.36 195 PHE A O 1
ATOM 1501 N N . ASN A 1 196 ? -18.025 33.191 26.802 1.00 24.48 196 ASN A N 1
ATOM 1502 C CA . ASN A 1 196 ? -18.522 34.525 27.101 1.00 24.48 196 ASN A CA 1
ATOM 1503 C C . ASN A 1 196 ? -17.573 35.517 26.423 1.00 24.48 196 ASN A C 1
ATOM 1505 O O . ASN A 1 196 ? -16.355 35.386 26.534 1.00 24.48 196 ASN A O 1
ATOM 1509 N N . LYS A 1 197 ? -18.187 36.418 25.661 1.00 28.08 197 LYS A N 1
ATOM 1510 C CA . LYS A 1 197 ? -17.571 37.527 24.939 1.00 28.08 197 LYS A CA 1
ATOM 1511 C C . LYS A 1 197 ? -16.988 38.558 25.900 1.00 28.08 197 LYS A C 1
ATOM 1513 O O . LYS A 1 197 ? -17.576 38.706 26.995 1.00 28.08 197 LYS A O 1
#

Foldseek 3Di:
DDQDKDFQDWDWDWFDDPVGTDTWIKTKTKRFPAQEHEEAAQAKDWADLPQDPDLQQQQKWKWWAAQNDGDDTQDHRQHGDPPDPQSVQWHADSSRIIMGGRDDLVSFAWIFMDGNRHTRGIYGYKYKDKDWPDDSVQPDQQRWTWIAIWMRTRNGIDQQPPDPGIHIFIAGPVRHTDDDSIRGDRRHPPDDPDPDD

Radius of gyration: 20.4 Å; chains: 1; bounding box: 49×52×50 Å

InterPro domains:
  IPR013106 Immunoglobulin V-set domain [PF07686] (41-114)
  IPR013783 Immunoglobulin-like fold [G3DSA:2.60.40.10] (29-129)
  IPR036179 Immunoglobulin-like domain superfamily [SSF48726] (34-130)

pLDDT: mean 71.46, std 19.29, range [23.36, 96.19]